Protein AF-A0A520BT71-F1 (afdb_monomer_lite)

Secondary structure (DSSP, 8-state):
--HHHHHHHHHHHHHHHHHHHHHHHHHHHHH--PPPPPGGGGG-EEGGGTEE-SS-EE--S-SS---S-BPPPEEEGGGTEEEEEEE-SSTT-EEEEEEPTTS-EEEEEEE-S-S--EEETTEEE-SSEEE-HHHH----EEE-EESSTT--S-HHHHHHHHHHHHTT-SEEEEEESSSSS-TT-TTTTS-EEEEEEEETTEEEEEE-TT----TTTSPP---TTBPP----SSS--SSEEEEEEEEEEE-SSSPEEEEEEEEEEETTEEEEEEEEE---

pLDDT: mean 78.69, std 13.69, range [40.53, 96.62]

Structure (mmCIF, N/CA/C/O backbone):
data_AF-A0A520BT71-F1
#
_entry.id   AF-A0A520BT71-F1
#
loop_
_atom_site.group_PDB
_atom_site.id
_atom_site.type_symbol
_atom_site.label_atom_id
_atom_site.label_alt_id
_atom_site.label_comp_id
_atom_site.label_asym_id
_atom_site.label_entity_id
_atom_site.label_seq_id
_atom_site.pdbx_PDB_ins_code
_atom_site.Cartn_x
_atom_site.Cartn_y
_atom_site.Cartn_z
_atom_site.occupancy
_atom_site.B_iso_or_equiv
_atom_site.auth_seq_id
_atom_site.auth_comp_id
_atom_site.auth_asym_id
_atom_site.auth_atom_id
_atom_site.pdbx_PDB_model_num
ATOM 1 N N . MET A 1 1 ? 45.997 56.709 -8.600 1.00 50.84 1 MET A N 1
ATOM 2 C CA . MET A 1 1 ? 46.247 55.460 -9.360 1.00 50.84 1 MET A CA 1
ATOM 3 C C . MET A 1 1 ? 44.922 54.709 -9.445 1.00 50.84 1 MET A C 1
ATOM 5 O O . MET A 1 1 ? 44.476 54.142 -8.459 1.00 50.84 1 MET A O 1
ATOM 9 N N . GLY A 1 2 ? 44.192 54.939 -10.539 1.00 50.81 2 GLY A N 1
ATOM 10 C CA . GLY A 1 2 ? 42.727 54.996 -10.537 1.00 50.81 2 GLY A CA 1
ATOM 11 C C . GLY A 1 2 ? 41.993 53.660 -10.639 1.00 50.81 2 GLY A C 1
ATOM 12 O O . GLY A 1 2 ? 42.507 52.685 -11.185 1.00 50.81 2 GLY A O 1
ATOM 13 N N . ILE A 1 3 ? 40.750 53.693 -10.154 1.00 55.81 3 ILE A N 1
ATOM 14 C CA . ILE A 1 3 ? 39.668 52.692 -10.227 1.00 55.81 3 ILE A CA 1
ATOM 15 C C . ILE A 1 3 ? 39.673 51.863 -11.531 1.00 55.81 3 ILE A C 1
ATOM 17 O O . ILE A 1 3 ? 39.463 50.654 -11.499 1.00 55.81 3 ILE A O 1
ATOM 21 N N . TYR A 1 4 ? 40.052 52.469 -12.657 1.00 56.84 4 TYR A N 1
ATOM 22 C CA . TYR A 1 4 ? 40.208 51.823 -13.961 1.00 56.84 4 TYR A CA 1
ATOM 23 C C . TYR A 1 4 ? 41.180 50.626 -13.995 1.00 56.84 4 TYR A C 1
ATOM 25 O O . TYR A 1 4 ? 40.857 49.618 -14.616 1.00 56.84 4 TYR A O 1
ATOM 33 N N . ARG A 1 5 ? 42.331 50.661 -13.300 1.00 59.47 5 ARG A N 1
ATOM 34 C CA . ARG A 1 5 ? 43.279 49.520 -13.287 1.00 59.47 5 ARG A CA 1
ATOM 35 C C . ARG A 1 5 ? 42.759 48.319 -12.490 1.00 59.47 5 ARG A C 1
ATOM 37 O O . ARG A 1 5 ? 43.023 47.187 -12.880 1.00 59.47 5 ARG A O 1
ATOM 44 N N . LYS A 1 6 ? 42.005 48.552 -11.406 1.00 58.81 6 LYS A N 1
ATOM 45 C CA . LYS A 1 6 ? 41.355 47.475 -10.632 1.00 58.81 6 LYS A CA 1
ATOM 46 C C . LYS A 1 6 ? 40.176 46.865 -11.402 1.00 58.81 6 L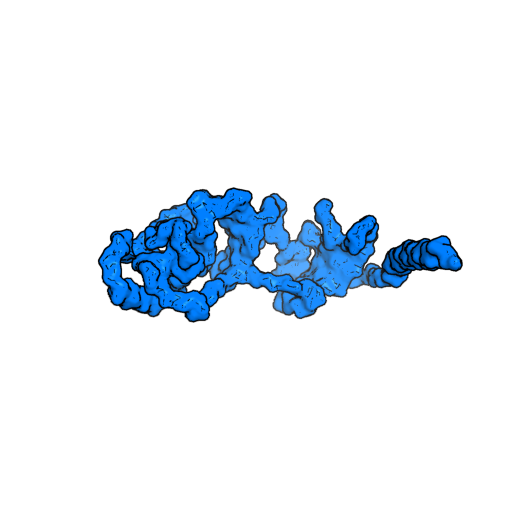YS A C 1
ATOM 48 O O . LYS A 1 6 ? 39.994 45.655 -11.353 1.00 58.81 6 LYS A O 1
ATOM 53 N N . ASN A 1 7 ? 39.450 47.668 -12.181 1.00 68.31 7 ASN A N 1
ATOM 54 C CA . ASN A 1 7 ? 38.318 47.201 -12.988 1.00 68.31 7 ASN A CA 1
ATOM 55 C C . ASN A 1 7 ? 38.742 46.404 -14.230 1.00 68.31 7 ASN A C 1
ATOM 57 O O . ASN A 1 7 ? 38.067 45.444 -14.585 1.00 68.31 7 ASN A O 1
ATOM 61 N N . ILE A 1 8 ? 39.876 46.737 -14.861 1.00 80.38 8 ILE A N 1
ATOM 62 C CA . ILE A 1 8 ? 40.401 45.972 -16.008 1.00 80.38 8 ILE A CA 1
ATOM 63 C C . ILE A 1 8 ? 40.692 44.519 -15.619 1.00 80.38 8 ILE A C 1
ATOM 65 O O . ILE A 1 8 ? 40.369 43.609 -16.376 1.00 80.38 8 ILE A O 1
ATOM 69 N N . LEU A 1 9 ? 41.253 44.284 -14.430 1.00 81.19 9 LEU A N 1
ATOM 70 C CA . LEU A 1 9 ? 41.562 42.930 -13.968 1.00 81.19 9 LEU A CA 1
ATOM 71 C C . LEU A 1 9 ? 40.287 42.110 -13.717 1.00 81.19 9 LEU A C 1
ATOM 73 O O . LEU A 1 9 ? 40.230 40.941 -14.082 1.00 81.19 9 LEU A O 1
ATOM 77 N N . VAL A 1 10 ? 39.237 42.740 -13.182 1.00 81.00 10 VAL A N 1
ATOM 78 C CA . VAL A 1 10 ? 37.916 42.112 -13.010 1.00 81.00 10 VAL A CA 1
ATOM 79 C C . VAL A 1 10 ? 37.273 41.789 -14.363 1.00 81.00 10 VAL A C 1
ATOM 81 O O . VAL A 1 10 ? 36.750 40.692 -14.541 1.00 81.00 10 VAL A O 1
ATOM 84 N N . ILE A 1 11 ? 37.358 42.698 -15.339 1.00 83.69 11 ILE A N 1
ATOM 85 C CA . ILE A 1 11 ? 36.833 42.479 -16.696 1.00 83.69 11 ILE A CA 1
ATOM 86 C C . ILE A 1 11 ? 37.587 41.339 -17.394 1.00 83.69 11 ILE A C 1
ATOM 88 O O . ILE A 1 11 ? 36.959 40.466 -17.988 1.00 83.69 11 ILE A O 1
ATOM 92 N N . LEU A 1 12 ? 38.917 41.295 -17.285 1.00 87.56 12 LEU A N 1
ATOM 93 C CA . LEU A 1 12 ? 39.727 40.214 -17.852 1.00 87.56 12 LEU A CA 1
ATOM 94 C C . LEU A 1 12 ? 39.418 38.863 -17.201 1.00 87.56 12 LEU A C 1
ATOM 96 O O . LEU A 1 12 ? 39.320 37.867 -17.911 1.00 87.56 12 LEU A O 1
ATOM 100 N N . LEU A 1 13 ? 39.209 38.823 -15.882 1.00 87.31 13 LEU A N 1
ATOM 101 C CA . LEU A 1 13 ? 38.779 37.607 -15.186 1.00 87.31 13 LEU A CA 1
ATOM 102 C C . LEU A 1 13 ? 37.375 37.164 -15.611 1.00 87.31 13 LEU A C 1
ATOM 104 O O . LEU A 1 13 ? 37.150 35.970 -15.780 1.00 87.31 13 LEU A O 1
ATOM 108 N N . ALA A 1 14 ? 36.448 38.098 -15.835 1.00 84.50 14 ALA A N 1
ATOM 109 C CA . ALA A 1 14 ? 35.110 37.781 -16.330 1.00 84.50 14 ALA A CA 1
ATOM 110 C C . ALA A 1 14 ? 35.147 37.221 -17.763 1.00 84.50 14 ALA A C 1
ATOM 112 O O . ALA A 1 14 ? 34.503 36.212 -18.047 1.00 84.50 14 ALA A O 1
ATOM 113 N N . ILE A 1 15 ? 35.950 37.821 -18.649 1.00 89.81 15 ILE A N 1
ATOM 114 C CA . ILE A 1 15 ? 36.162 37.329 -20.019 1.00 89.81 15 ILE A CA 1
ATOM 115 C C . ILE A 1 15 ? 36.838 35.954 -19.995 1.00 89.81 15 ILE A C 1
ATOM 117 O O . ILE A 1 15 ? 36.388 35.040 -20.681 1.00 89.81 15 ILE A O 1
ATOM 121 N N . ALA A 1 16 ? 37.881 35.776 -19.182 1.00 91.25 16 ALA A N 1
ATOM 122 C CA . ALA A 1 16 ? 38.558 34.492 -19.031 1.00 91.25 16 ALA A CA 1
ATOM 123 C C . ALA A 1 16 ? 37.610 33.419 -18.477 1.00 91.25 16 ALA A C 1
ATOM 125 O O . ALA A 1 16 ? 37.577 32.312 -19.005 1.00 91.25 16 ALA A O 1
ATOM 126 N N . GLY A 1 17 ? 36.791 33.752 -17.477 1.00 86.88 17 GLY A N 1
ATOM 127 C CA . GLY A 1 17 ? 35.766 32.862 -16.933 1.00 86.88 17 GLY A CA 1
ATOM 128 C C . GLY A 1 17 ? 34.714 32.469 -17.973 1.00 86.88 17 GLY A C 1
ATOM 129 O O . GLY A 1 17 ? 34.342 31.301 -18.054 1.00 86.88 17 GLY A O 1
ATOM 130 N N . PHE A 1 18 ? 34.289 33.409 -18.819 1.00 85.12 18 PHE A N 1
ATOM 131 C CA . PHE A 1 18 ? 33.359 33.147 -19.919 1.00 85.12 18 PHE A CA 1
ATOM 132 C C . PHE A 1 18 ? 33.972 32.260 -21.015 1.00 85.12 18 PHE A C 1
ATOM 134 O O . PHE A 1 18 ? 33.338 31.324 -21.493 1.00 85.12 18 PHE A O 1
ATOM 141 N N . ILE A 1 19 ? 35.231 32.495 -21.391 1.00 90.12 19 ILE A N 1
ATOM 142 C CA . ILE A 1 19 ? 35.934 31.643 -22.361 1.00 90.12 19 ILE A CA 1
ATOM 143 C C . ILE A 1 19 ? 36.150 30.240 -21.782 1.00 90.12 19 ILE A C 1
ATOM 145 O O . ILE A 1 19 ? 35.930 29.251 -22.478 1.00 90.12 19 ILE A O 1
ATOM 149 N N . LEU A 1 20 ? 36.534 30.138 -20.506 1.00 87.06 20 LEU A N 1
ATOM 150 C CA . LEU A 1 20 ? 36.712 28.861 -19.818 1.00 87.06 20 LEU A CA 1
ATOM 151 C C . LEU A 1 20 ? 35.398 28.091 -19.683 1.00 87.06 20 LEU A C 1
ATOM 153 O O . LEU A 1 20 ? 35.422 26.873 -19.824 1.00 87.06 20 LEU A O 1
ATOM 157 N N . SER A 1 21 ? 34.257 28.754 -19.469 1.00 78.31 21 SER A N 1
ATOM 158 C CA . SER A 1 21 ? 32.958 28.072 -19.408 1.00 78.31 21 SER A CA 1
ATOM 159 C C . SER A 1 21 ? 32.531 27.526 -20.774 1.00 78.31 21 SER A C 1
ATOM 161 O O . SER A 1 21 ? 32.062 26.389 -20.860 1.00 78.31 21 SER A O 1
ATOM 163 N N . ILE A 1 22 ? 32.775 28.273 -21.857 1.00 79.44 22 ILE A N 1
ATOM 164 C CA . ILE A 1 22 ? 32.546 27.799 -23.230 1.00 79.44 22 ILE A CA 1
ATOM 165 C C . ILE A 1 22 ? 33.480 26.634 -23.558 1.00 79.44 22 ILE A C 1
ATOM 167 O O . ILE A 1 22 ? 33.023 25.611 -24.070 1.00 79.44 22 ILE A O 1
ATOM 171 N N . ALA A 1 23 ? 34.773 26.766 -23.251 1.00 80.19 23 ALA A N 1
ATOM 172 C CA . ALA A 1 23 ? 35.758 25.719 -23.488 1.00 80.19 23 ALA A CA 1
ATOM 173 C C . ALA A 1 23 ? 35.411 24.461 -22.686 1.00 80.19 23 ALA A C 1
ATOM 175 O O . ALA A 1 23 ? 35.357 23.379 -23.258 1.00 80.19 23 ALA A O 1
ATOM 176 N N . TYR A 1 24 ? 35.087 24.594 -21.400 1.00 77.06 24 TYR A N 1
ATOM 177 C CA . TYR A 1 24 ? 34.634 23.488 -20.560 1.00 77.06 24 TYR A CA 1
ATOM 178 C C . TYR A 1 24 ? 33.401 22.802 -21.152 1.00 77.06 24 TYR A C 1
ATOM 180 O O . TYR A 1 24 ? 33.405 21.585 -21.317 1.00 77.06 24 TYR A O 1
ATOM 188 N N . GLY A 1 25 ? 32.388 23.569 -21.565 1.00 66.94 25 GLY A N 1
ATOM 189 C CA . GLY A 1 25 ? 31.208 23.032 -22.241 1.00 66.94 25 GLY A CA 1
ATOM 190 C C . GLY A 1 25 ? 31.557 22.292 -23.536 1.00 66.94 25 GLY A C 1
ATOM 191 O O . GLY A 1 25 ? 31.055 21.197 -23.770 1.00 66.94 25 GLY A O 1
ATOM 192 N N . TYR A 1 26 ? 32.452 22.839 -24.360 1.00 70.19 26 TYR A N 1
ATOM 193 C CA . TYR A 1 26 ? 32.925 22.200 -25.590 1.00 70.19 26 TYR A CA 1
ATOM 194 C C . TYR A 1 26 ? 33.709 20.909 -25.311 1.00 70.19 26 TYR A C 1
ATOM 196 O O . TYR A 1 26 ? 33.459 19.887 -25.951 1.00 70.19 26 TYR A O 1
ATOM 204 N N . PHE A 1 27 ? 34.624 20.925 -24.339 1.00 68.81 27 PHE A N 1
ATOM 205 C CA . PHE A 1 27 ? 35.430 19.763 -23.972 1.00 68.81 27 PHE A CA 1
ATOM 206 C C . PHE A 1 27 ? 34.567 18.656 -23.356 1.00 68.81 27 PHE A C 1
ATOM 208 O O . PHE A 1 27 ? 34.642 17.504 -23.773 1.00 68.81 27 PHE A O 1
ATOM 215 N N . PHE A 1 28 ? 33.676 19.004 -22.430 1.00 63.47 28 PHE A N 1
ATOM 216 C CA . PHE A 1 28 ? 32.736 18.062 -21.828 1.00 63.47 28 PHE A CA 1
ATOM 217 C C . PHE A 1 28 ? 31.780 17.457 -22.871 1.00 63.47 28 PHE A C 1
ATOM 219 O O . PHE A 1 28 ? 31.450 16.277 -22.799 1.00 63.47 28 PHE A O 1
ATOM 226 N N . ARG A 1 29 ? 31.370 18.219 -23.894 1.00 61.22 29 ARG A N 1
ATOM 227 C CA . ARG A 1 29 ? 30.523 17.712 -24.991 1.00 61.22 29 ARG A CA 1
ATOM 228 C C . ARG A 1 29 ? 31.262 16.770 -25.936 1.00 61.22 29 ARG A C 1
ATOM 230 O O . ARG A 1 29 ? 30.710 15.737 -26.299 1.00 61.22 29 ARG A O 1
ATOM 237 N N . ASN A 1 30 ? 32.481 17.124 -26.336 1.00 60.50 30 ASN A N 1
ATOM 238 C CA . ASN A 1 30 ? 33.177 16.441 -27.430 1.00 60.50 30 ASN A CA 1
ATOM 239 C C . ASN A 1 30 ? 34.140 15.341 -26.972 1.00 60.50 30 ASN A C 1
ATOM 241 O O . ASN A 1 30 ? 34.477 14.471 -27.769 1.00 60.50 30 ASN A O 1
ATOM 245 N N . PHE A 1 31 ? 34.579 15.353 -25.710 1.00 64.56 31 PHE A N 1
ATOM 246 C CA . PHE A 1 31 ? 35.585 14.408 -25.209 1.00 64.56 31 PHE A CA 1
ATOM 247 C C . PHE A 1 31 ? 35.033 13.380 -24.215 1.00 64.56 31 PHE A C 1
ATOM 249 O O . PHE A 1 31 ? 35.779 12.497 -23.790 1.00 64.56 31 PHE A O 1
ATOM 256 N N . ILE A 1 32 ? 33.734 13.410 -23.877 1.00 63.06 32 ILE A N 1
ATOM 257 C CA . ILE A 1 32 ? 33.111 12.256 -23.213 1.00 63.06 32 ILE A CA 1
ATOM 258 C C . ILE A 1 32 ? 32.940 11.147 -24.250 1.00 63.06 32 ILE A C 1
ATOM 260 O O . ILE A 1 32 ? 31.976 11.122 -25.015 1.00 63.06 32 ILE A O 1
ATOM 264 N N . ARG A 1 33 ? 33.888 10.210 -24.255 1.00 62.66 33 ARG A N 1
ATOM 265 C CA . ARG A 1 33 ? 33.826 8.999 -25.070 1.00 62.66 33 ARG A CA 1
ATOM 266 C C . ARG A 1 33 ? 32.618 8.167 -24.641 1.00 62.66 33 ARG A C 1
ATOM 268 O O . ARG A 1 33 ? 32.563 7.685 -23.511 1.00 62.66 33 ARG A O 1
ATOM 275 N N . GLN A 1 34 ? 31.647 8.017 -25.536 1.00 65.81 34 GLN A N 1
ATOM 276 C CA . GLN A 1 34 ? 30.543 7.090 -25.318 1.00 65.81 34 GLN A CA 1
ATOM 277 C C . GLN A 1 34 ? 31.018 5.651 -25.552 1.00 65.81 34 GLN A C 1
ATOM 279 O O . GLN A 1 34 ? 31.882 5.437 -26.407 1.00 65.81 34 GLN A O 1
ATOM 284 N N . PRO A 1 35 ? 30.491 4.663 -24.814 1.00 68.75 35 PRO A N 1
ATOM 285 C CA . PRO A 1 35 ? 30.711 3.270 -25.164 1.00 68.75 35 PRO A CA 1
ATOM 286 C C . PRO A 1 35 ? 30.111 2.990 -26.549 1.00 68.75 35 PRO A C 1
ATOM 288 O O . PRO A 1 35 ? 28.965 3.349 -26.821 1.00 68.75 35 PRO A O 1
ATOM 291 N N . ASP A 1 36 ? 30.894 2.361 -27.425 1.00 72.94 36 ASP A N 1
ATOM 292 C CA . ASP A 1 36 ? 30.414 1.928 -28.737 1.00 72.94 36 ASP A CA 1
ATOM 293 C C . ASP A 1 36 ? 29.287 0.899 -28.577 1.00 72.94 36 ASP A C 1
ATOM 295 O O . ASP A 1 36 ? 29.318 0.073 -27.659 1.00 72.94 36 ASP A O 1
ATOM 299 N N . PHE A 1 37 ? 28.320 0.918 -29.498 1.00 73.94 37 PHE A N 1
ATOM 300 C CA . PHE A 1 37 ? 27.263 -0.090 -29.548 1.00 73.94 37 PHE A CA 1
ATOM 301 C C . PHE A 1 37 ? 27.879 -1.475 -29.776 1.00 73.94 37 PHE A C 1
ATOM 303 O O . PHE A 1 37 ? 28.562 -1.711 -30.776 1.00 73.94 37 PHE A O 1
ATOM 310 N N . LYS A 1 38 ? 27.643 -2.408 -28.853 1.00 80.19 38 LYS A N 1
ATOM 311 C CA . LYS A 1 38 ? 28.198 -3.764 -28.907 1.00 80.19 38 LYS A CA 1
ATOM 312 C C . LY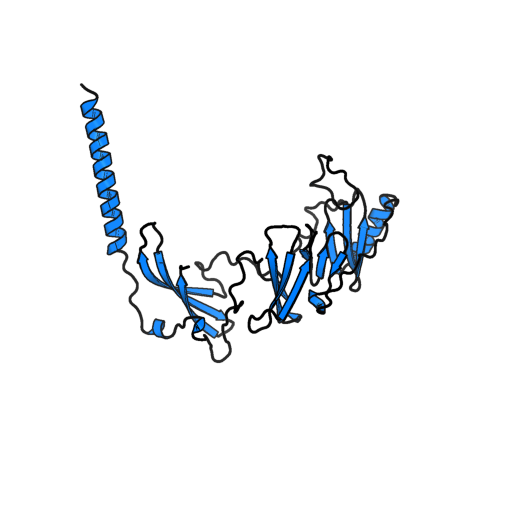S A 1 38 ? 27.141 -4.746 -29.395 1.00 80.19 38 LYS A C 1
ATOM 314 O O . LYS A 1 38 ? 25.949 -4.588 -29.155 1.00 80.19 38 LYS A O 1
ATOM 319 N N . LEU A 1 39 ? 27.582 -5.857 -29.987 1.00 77.88 39 LEU A N 1
ATOM 320 C CA . LEU A 1 39 ? 26.685 -6.933 -30.435 1.00 77.88 39 LEU A CA 1
ATOM 321 C C . LEU A 1 39 ? 25.751 -7.433 -29.312 1.00 77.88 39 LEU A C 1
ATOM 323 O O . LEU A 1 39 ? 24.588 -7.738 -29.567 1.00 77.88 39 LEU A O 1
ATOM 327 N N . LYS A 1 40 ? 26.226 -7.454 -28.057 1.00 79.19 40 LYS A N 1
ATOM 328 C CA . LYS A 1 40 ? 25.433 -7.833 -26.871 1.00 79.19 40 LYS A CA 1
ATOM 329 C C . LYS A 1 40 ? 24.200 -6.938 -26.643 1.00 79.19 40 LYS A C 1
ATOM 331 O O . LYS A 1 40 ? 23.234 -7.402 -26.040 1.00 79.19 40 LYS A O 1
ATOM 336 N N . ASP A 1 41 ? 24.218 -5.697 -27.128 1.00 82.75 41 ASP A N 1
ATOM 337 C CA . ASP A 1 41 ? 23.169 -4.695 -26.899 1.00 82.75 41 ASP A CA 1
ATOM 338 C C . ASP A 1 41 ? 21.956 -4.927 -27.816 1.00 82.75 41 ASP A C 1
ATOM 340 O O . ASP A 1 41 ? 20.827 -4.569 -27.476 1.00 82.75 41 ASP A O 1
ATOM 344 N N . SER A 1 42 ? 22.155 -5.637 -28.935 1.00 84.25 42 SER A N 1
ATOM 345 C CA . SER A 1 42 ? 21.081 -6.069 -29.845 1.00 84.25 42 SER A CA 1
ATOM 346 C C . SER A 1 42 ? 20.065 -7.018 -29.194 1.00 84.25 42 SER A C 1
ATOM 348 O O . SER A 1 42 ? 18.921 -7.098 -29.634 1.00 84.25 42 SER A O 1
ATOM 350 N N . GLN A 1 43 ? 20.460 -7.706 -28.117 1.00 87.81 43 GLN A N 1
ATOM 351 C CA . GLN A 1 43 ? 19.600 -8.633 -27.377 1.00 87.81 43 GLN A CA 1
ATOM 352 C C . GLN A 1 43 ? 18.592 -7.916 -26.466 1.00 87.81 43 GLN A C 1
ATOM 354 O O . GLN A 1 43 ? 17.634 -8.537 -26.007 1.00 87.81 43 GLN A O 1
ATOM 359 N N . TYR A 1 44 ? 18.808 -6.629 -26.178 1.00 91.38 44 TYR A N 1
ATOM 360 C CA . TYR A 1 44 ? 17.934 -5.851 -25.309 1.00 91.38 44 TYR A CA 1
ATOM 361 C C . TYR A 1 44 ? 16.732 -5.331 -26.088 1.00 91.38 44 TYR A C 1
ATOM 363 O O . TYR A 1 44 ? 16.859 -4.710 -27.152 1.00 91.38 44 TYR A O 1
ATOM 371 N N . LYS A 1 45 ? 15.557 -5.531 -25.497 1.00 90.81 45 LYS A N 1
ATOM 372 C CA . LYS A 1 45 ? 14.271 -5.143 -26.071 1.00 90.81 45 LYS A CA 1
ATOM 373 C C . LYS A 1 45 ? 13.642 -3.996 -25.292 1.00 90.81 45 LYS A C 1
ATOM 375 O O . LYS A 1 45 ? 13.824 -3.892 -24.077 1.00 90.81 45 LYS A O 1
ATOM 380 N N . LEU A 1 46 ? 12.914 -3.124 -25.983 1.00 87.75 46 LEU A N 1
ATOM 381 C CA . LEU A 1 46 ? 12.046 -2.152 -25.314 1.00 87.75 46 LEU A CA 1
ATOM 382 C C . LEU A 1 46 ? 10.872 -2.901 -24.662 1.00 87.75 46 LEU A C 1
ATOM 384 O O . LEU A 1 46 ? 10.398 -3.901 -25.194 1.00 87.75 46 LEU A O 1
ATOM 388 N N . LEU A 1 47 ? 10.346 -2.397 -23.541 1.00 81.69 47 LEU A N 1
ATOM 389 C CA . LEU A 1 47 ? 9.181 -3.010 -22.878 1.00 81.69 47 LEU A CA 1
ATOM 390 C C . LEU A 1 47 ? 7.982 -3.280 -23.820 1.00 81.69 47 LEU A C 1
ATOM 392 O O . LEU A 1 47 ? 7.427 -4.377 -23.742 1.00 81.69 47 LEU A O 1
ATOM 396 N N . PRO A 1 48 ? 7.588 -2.361 -24.730 1.00 81.81 48 PRO A N 1
ATOM 397 C CA . PRO A 1 48 ? 6.487 -2.601 -25.668 1.00 81.81 48 PRO A CA 1
ATOM 398 C C . PRO A 1 48 ? 6.742 -3.722 -26.687 1.00 81.81 48 PRO A C 1
ATOM 400 O O . PRO A 1 48 ? 5.786 -4.250 -27.241 1.00 81.81 48 PRO A O 1
ATOM 403 N N . GLU A 1 49 ? 7.997 -4.114 -26.925 1.00 84.81 49 GLU A N 1
ATOM 404 C CA . GLU A 1 49 ? 8.350 -5.208 -27.846 1.00 84.81 49 GLU A CA 1
ATOM 405 C C . GLU A 1 49 ? 8.079 -6.598 -27.234 1.00 84.81 49 GLU A C 1
ATOM 407 O O . GLU A 1 49 ? 8.247 -7.616 -27.905 1.00 84.81 49 GLU A O 1
ATOM 412 N N . GLY A 1 50 ? 7.668 -6.658 -25.960 1.00 83.38 50 GLY A N 1
ATOM 413 C CA . GLY A 1 50 ? 7.379 -7.899 -25.247 1.00 83.38 50 GLY A CA 1
ATOM 414 C C . GLY A 1 50 ? 8.654 -8.624 -24.819 1.00 83.38 50 GLY A C 1
ATOM 415 O O . GLY A 1 50 ? 9.110 -9.563 -25.475 1.00 83.38 50 GLY A O 1
ATOM 416 N N . VAL A 1 51 ? 9.227 -8.206 -23.688 1.00 87.38 51 VAL A N 1
ATOM 417 C CA . VAL A 1 51 ? 10.442 -8.821 -23.133 1.00 87.38 51 VAL A CA 1
ATOM 418 C C . VAL A 1 51 ? 10.085 -10.115 -22.405 1.00 87.38 51 VAL A C 1
ATOM 420 O O . VAL A 1 51 ? 9.269 -10.111 -21.482 1.00 87.38 51 VAL A O 1
ATOM 423 N N . LYS A 1 52 ? 10.682 -11.232 -22.827 1.00 86.50 52 LYS A N 1
ATOM 424 C CA . LYS A 1 52 ? 10.423 -12.569 -22.279 1.00 86.50 52 LYS A CA 1
ATOM 425 C C . LYS A 1 52 ? 11.717 -13.388 -22.233 1.00 86.50 52 LYS A C 1
ATOM 427 O O . LYS A 1 52 ? 12.567 -13.223 -23.106 1.00 86.50 52 LYS A O 1
ATOM 432 N N . THR A 1 53 ? 11.842 -14.258 -21.240 1.00 84.44 53 THR A N 1
ATOM 433 C CA . THR A 1 53 ? 12.799 -15.373 -21.179 1.00 84.44 53 THR A CA 1
ATOM 434 C C . THR A 1 53 ? 12.037 -16.686 -21.359 1.00 84.44 53 THR A C 1
ATOM 436 O O . THR A 1 53 ? 10.823 -16.679 -21.562 1.00 84.44 53 THR A O 1
ATOM 439 N N . GLU A 1 54 ? 12.727 -17.822 -21.265 1.00 83.56 54 GLU A N 1
ATOM 440 C CA . GLU A 1 54 ? 12.079 -19.140 -21.255 1.00 83.56 54 GLU A CA 1
ATOM 441 C C . GLU A 1 54 ? 11.062 -19.292 -20.114 1.00 83.56 54 GLU A C 1
ATOM 443 O O . GLU A 1 54 ? 10.088 -20.027 -20.247 1.00 83.56 54 GLU A O 1
ATOM 448 N N . ARG A 1 55 ? 11.278 -18.595 -18.989 1.00 86.00 55 ARG A N 1
ATOM 449 C CA . ARG A 1 55 ? 10.504 -18.782 -17.753 1.00 86.00 55 ARG A CA 1
ATOM 450 C C . ARG A 1 55 ? 9.671 -17.573 -17.349 1.00 86.00 55 ARG A C 1
ATOM 452 O O . ARG A 1 55 ? 8.723 -17.731 -16.583 1.00 86.00 55 ARG A O 1
ATOM 459 N N . TYR A 1 56 ? 10.013 -16.377 -17.825 1.00 85.12 56 TYR A N 1
ATOM 460 C CA . TYR A 1 56 ? 9.412 -15.133 -17.347 1.00 85.12 56 TYR A CA 1
A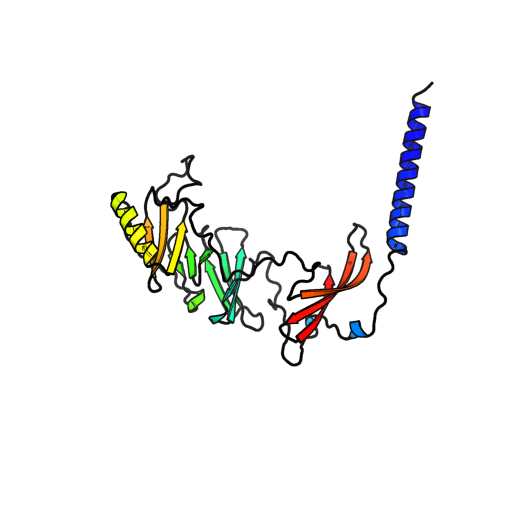TOM 461 C C . TYR A 1 56 ? 9.036 -14.195 -18.485 1.00 85.12 56 TYR A C 1
ATOM 463 O O . TYR A 1 56 ? 9.669 -14.159 -19.534 1.00 85.12 56 TYR A O 1
ATOM 471 N N . SER A 1 57 ? 8.024 -13.369 -18.250 1.00 83.50 57 SER A N 1
ATOM 472 C CA . SER A 1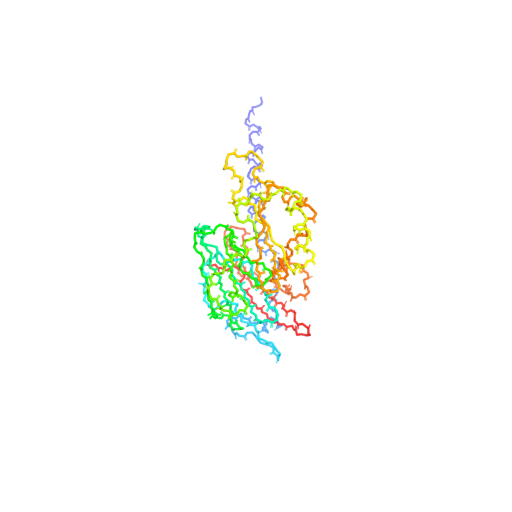 57 ? 7.663 -12.256 -19.124 1.00 83.50 57 SER A CA 1
ATOM 473 C C . SER A 1 57 ? 7.605 -10.969 -18.324 1.00 83.50 57 SER A C 1
ATOM 475 O O . SER A 1 57 ? 7.109 -10.970 -17.198 1.00 83.50 57 SER A O 1
ATOM 477 N N . VAL A 1 58 ? 8.048 -9.869 -18.924 1.00 82.94 58 VAL A N 1
ATOM 478 C CA . VAL A 1 58 ? 7.935 -8.535 -18.337 1.00 82.94 58 VAL A CA 1
ATOM 479 C C . VAL A 1 58 ? 6.844 -7.771 -19.064 1.00 82.94 58 VAL A C 1
ATOM 481 O O . VAL A 1 58 ? 6.862 -7.641 -20.287 1.00 82.94 58 VAL A O 1
ATOM 484 N N . THR A 1 59 ? 5.901 -7.251 -18.289 1.00 76.94 59 THR A N 1
ATOM 485 C CA . THR A 1 59 ? 4.833 -6.374 -18.764 1.00 76.94 59 THR A CA 1
ATOM 486 C C . THR A 1 59 ? 4.864 -5.065 -17.992 1.00 76.94 59 THR A C 1
ATOM 488 O O . THR A 1 59 ? 5.400 -4.990 -16.884 1.00 76.94 59 THR A O 1
ATOM 491 N N . ARG A 1 60 ? 4.280 -4.016 -18.575 1.00 75.69 60 ARG A N 1
ATOM 492 C CA . ARG A 1 60 ? 3.988 -2.801 -17.817 1.00 75.69 60 ARG A CA 1
ATOM 493 C C . ARG A 1 60 ? 2.970 -3.134 -16.736 1.00 75.69 60 ARG A C 1
ATOM 495 O O . ARG A 1 60 ? 1.983 -3.813 -17.007 1.00 75.69 60 ARG A O 1
ATOM 502 N N . LEU A 1 61 ? 3.215 -2.615 -15.538 1.00 75.12 61 LEU A N 1
ATOM 503 C CA . LEU A 1 61 ? 2.319 -2.806 -14.406 1.00 75.12 61 LEU A CA 1
ATOM 504 C C . LEU A 1 61 ? 0.956 -2.145 -14.647 1.00 75.12 61 LEU A C 1
ATOM 506 O O . LEU A 1 61 ? -0.056 -2.718 -14.288 1.00 75.12 61 LEU A O 1
ATOM 510 N N . PHE A 1 62 ? 0.922 -1.005 -15.338 1.00 76.50 62 PHE A N 1
ATOM 511 C CA . PHE A 1 62 ? -0.311 -0.400 -15.838 1.00 76.50 62 PHE A CA 1
ATOM 512 C C . PHE A 1 62 ? -0.302 -0.375 -17.364 1.00 76.50 62 PHE A C 1
ATOM 514 O O . PHE A 1 62 ? 0.637 0.139 -17.980 1.00 76.50 62 PHE A O 1
ATOM 521 N N . LYS A 1 63 ? -1.360 -0.898 -17.994 1.00 69.19 63 LYS A N 1
ATOM 522 C CA . LYS A 1 63 ? -1.513 -0.809 -19.458 1.00 69.19 63 LYS A CA 1
ATOM 523 C C . LYS A 1 63 ? -1.890 0.587 -19.951 1.00 69.19 63 LYS A C 1
ATOM 525 O O . LYS A 1 63 ? -1.471 0.974 -21.038 1.00 69.19 63 LYS A O 1
ATOM 530 N N . LYS A 1 64 ? -2.689 1.326 -19.177 1.00 68.88 64 LYS A N 1
ATOM 531 C CA . LYS A 1 64 ? -3.089 2.709 -19.475 1.00 68.88 64 LYS A CA 1
ATOM 532 C C . LYS A 1 64 ? -2.272 3.676 -18.624 1.00 68.88 64 LYS A C 1
ATOM 534 O O . LYS A 1 64 ? -1.917 3.342 -17.497 1.00 68.88 64 LYS A O 1
ATOM 539 N N . SER A 1 65 ? -2.003 4.868 -19.151 1.00 63.12 65 SER A N 1
ATOM 540 C CA . SER A 1 65 ? -1.464 5.978 -18.363 1.00 63.12 65 SER A CA 1
ATOM 541 C C . SER A 1 65 ? -2.506 6.386 -17.318 1.00 63.12 65 SER A C 1
ATOM 543 O O . SER A 1 65 ? -3.502 7.030 -17.651 1.00 63.12 65 SER A O 1
ATOM 545 N N . TYR A 1 66 ? -2.315 5.957 -16.073 1.00 63.38 66 TYR A N 1
ATOM 546 C CA . TYR A 1 66 ? -3.060 6.485 -14.934 1.00 63.38 66 TYR A CA 1
ATOM 547 C C . TYR A 1 66 ? -2.445 7.824 -14.519 1.00 63.38 66 TYR A C 1
ATOM 549 O O . TYR A 1 66 ? -1.231 7.992 -14.612 1.00 63.38 66 TYR A O 1
ATOM 557 N N . ARG A 1 67 ? -3.284 8.792 -14.121 1.00 56.81 67 ARG A N 1
ATOM 558 C CA . ARG A 1 67 ? -2.822 10.122 -13.693 1.00 56.81 67 ARG A CA 1
ATOM 559 C C . ARG A 1 67 ? -1.899 10.017 -12.466 1.00 56.81 67 ARG A C 1
ATOM 561 O O . ARG A 1 67 ? -1.989 9.095 -11.659 1.00 56.81 67 ARG A O 1
ATOM 568 N N . ASN A 1 68 ? -0.992 10.986 -12.371 1.00 60.00 68 ASN A N 1
ATOM 569 C CA . ASN A 1 68 ? 0.327 10.893 -11.737 1.00 60.00 68 ASN A CA 1
ATOM 570 C C . ASN A 1 68 ? 0.372 11.042 -10.202 1.00 60.00 68 ASN A C 1
ATOM 572 O O . ASN A 1 68 ? 1.274 11.699 -9.689 1.00 60.00 68 ASN A O 1
ATOM 576 N N . ASN A 1 69 ? -0.540 10.434 -9.441 1.00 78.75 69 ASN A N 1
ATOM 577 C CA . ASN A 1 69 ? -0.398 10.438 -7.977 1.00 78.75 69 ASN A CA 1
ATOM 578 C C . ASN A 1 69 ? -0.797 9.114 -7.324 1.00 78.75 69 ASN A C 1
ATOM 580 O O . ASN A 1 69 ? -1.633 9.057 -6.424 1.00 78.75 69 ASN A O 1
ATOM 584 N N . LEU A 1 70 ? -0.207 8.029 -7.820 1.00 84.69 70 LEU A N 1
ATOM 585 C CA . LEU A 1 70 ? -0.336 6.716 -7.205 1.00 84.69 70 LEU A CA 1
ATOM 586 C C . LEU A 1 70 ? 0.675 6.553 -6.067 1.00 84.69 70 LEU A C 1
ATOM 588 O O . LEU A 1 70 ? 1.831 6.963 -6.175 1.00 84.69 70 LEU A O 1
ATOM 592 N N . SER A 1 71 ? 0.245 5.897 -4.996 1.00 84.94 71 SER A N 1
ATOM 593 C CA . SER A 1 71 ? 1.107 5.448 -3.918 1.00 84.94 71 SER A CA 1
ATOM 594 C C . SER A 1 71 ? 2.116 4.427 -4.423 1.00 84.94 71 SER A C 1
ATOM 596 O O . SER A 1 71 ? 2.009 3.850 -5.509 1.00 84.94 71 SER A O 1
ATOM 598 N N . LYS A 1 72 ? 3.061 4.096 -3.551 1.00 84.69 72 LYS A N 1
ATOM 599 C CA . LYS A 1 72 ? 3.830 2.863 -3.698 1.00 84.69 72 LYS A CA 1
ATOM 600 C C . LYS A 1 72 ? 2.875 1.658 -3.716 1.00 84.69 72 LYS A C 1
ATOM 602 O O . LYS A 1 72 ? 1.851 1.696 -3.023 1.00 84.69 72 LYS A O 1
ATOM 607 N N . PRO A 1 73 ? 3.194 0.606 -4.487 1.00 87.00 73 PRO A N 1
ATOM 608 C CA . PRO A 1 73 ? 2.368 -0.585 -4.523 1.00 87.00 73 PRO A CA 1
ATOM 609 C C . PRO A 1 73 ? 2.384 -1.319 -3.187 1.00 87.00 73 PRO A C 1
ATOM 611 O O . PRO A 1 73 ? 3.418 -1.431 -2.526 1.00 87.00 73 PRO A O 1
ATOM 614 N N . TYR A 1 74 ? 1.241 -1.905 -2.866 1.00 89.25 74 TYR A N 1
ATOM 615 C CA . TYR A 1 74 ? 1.087 -2.908 -1.828 1.00 89.25 74 TYR A CA 1
ATOM 616 C C . TYR A 1 74 ? 0.970 -4.280 -2.494 1.00 89.25 74 TYR A C 1
ATOM 618 O O . TYR A 1 74 ? 0.064 -4.495 -3.298 1.00 89.25 74 TYR A O 1
ATOM 626 N N . TYR A 1 75 ? 1.874 -5.208 -2.192 1.00 87.06 75 TYR A N 1
ATOM 627 C CA . TYR A 1 75 ? 1.865 -6.564 -2.729 1.00 87.06 75 TYR A CA 1
ATOM 628 C C . TYR A 1 75 ? 1.360 -7.574 -1.697 1.00 87.06 75 TYR A C 1
ATOM 630 O O . TYR A 1 75 ? 1.981 -7.793 -0.660 1.00 87.06 75 TYR A O 1
ATOM 638 N N . PHE A 1 76 ? 0.252 -8.236 -2.024 1.00 85.75 76 PHE A N 1
ATOM 639 C CA . PHE A 1 76 ? -0.385 -9.253 -1.192 1.00 85.75 76 PHE A CA 1
ATOM 640 C C . PHE A 1 76 ? -0.063 -10.645 -1.740 1.00 85.75 76 PHE A C 1
ATOM 642 O O . PHE A 1 76 ? -0.806 -11.196 -2.556 1.00 85.75 76 PHE A O 1
ATOM 649 N N . ALA A 1 77 ? 1.062 -11.217 -1.300 1.00 80.19 77 ALA A N 1
ATOM 650 C CA . ALA A 1 77 ? 1.640 -12.432 -1.885 1.00 80.19 77 ALA A CA 1
ATOM 651 C C . ALA A 1 77 ? 0.704 -13.654 -1.864 1.00 80.19 77 ALA A C 1
ATOM 653 O O . ALA A 1 77 ? 0.615 -14.370 -2.861 1.00 80.19 77 ALA A O 1
ATOM 654 N N . SER A 1 78 ? -0.030 -13.870 -0.767 1.00 81.88 78 SER A N 1
ATOM 655 C CA . SER A 1 78 ? -0.980 -14.988 -0.620 1.00 81.88 78 SER A CA 1
ATOM 656 C C . SER A 1 78 ? -2.102 -14.960 -1.662 1.00 81.88 78 SER A C 1
ATOM 658 O O . SER A 1 78 ? -2.603 -16.009 -2.060 1.00 81.88 78 SER A O 1
ATOM 660 N N . ARG A 1 79 ? -2.466 -13.762 -2.134 1.00 79.62 79 ARG A N 1
ATOM 661 C CA . ARG A 1 79 ? -3.556 -13.525 -3.092 1.00 79.62 79 ARG A CA 1
ATOM 662 C C . ARG A 1 79 ? -3.055 -13.152 -4.484 1.00 79.62 79 ARG A C 1
ATOM 664 O O . ARG A 1 79 ? -3.859 -13.044 -5.398 1.00 79.62 79 ARG A O 1
ATOM 671 N N . LYS A 1 80 ? -1.738 -12.971 -4.646 1.00 80.56 80 LYS A N 1
ATOM 672 C CA . LYS A 1 80 ? -1.077 -12.529 -5.886 1.00 80.56 80 LYS A CA 1
ATOM 673 C C . LYS A 1 80 ? -1.665 -11.232 -6.456 1.00 80.56 80 LYS A C 1
ATOM 675 O O . LYS A 1 80 ? -1.705 -11.053 -7.669 1.00 80.56 80 LYS A O 1
ATOM 680 N N . ASN A 1 81 ? -2.080 -10.326 -5.574 1.00 81.62 81 ASN A N 1
ATOM 681 C CA . ASN A 1 81 ? -2.678 -9.049 -5.950 1.00 81.62 81 ASN A CA 1
ATOM 682 C C . ASN A 1 81 ? -1.733 -7.895 -5.619 1.00 81.62 81 ASN A C 1
ATOM 684 O O . ASN A 1 81 ? -1.032 -7.922 -4.604 1.00 81.62 81 ASN A O 1
ATOM 688 N N . ILE A 1 82 ? -1.750 -6.869 -6.467 1.00 88.62 82 ILE A N 1
ATOM 689 C CA . ILE A 1 82 ? -1.065 -5.599 -6.228 1.00 88.62 82 ILE A CA 1
ATOM 690 C C . ILE A 1 82 ? -2.127 -4.517 -6.083 1.00 88.62 82 ILE A C 1
ATOM 692 O O . ILE A 1 82 ? -3.054 -4.451 -6.893 1.00 88.62 82 ILE A O 1
ATOM 696 N N . ILE A 1 83 ? -1.990 -3.688 -5.052 1.00 90.88 83 ILE A N 1
ATOM 697 C CA . ILE A 1 83 ? -2.905 -2.590 -4.760 1.00 90.88 83 ILE A CA 1
ATOM 698 C C . ILE A 1 83 ? -2.166 -1.261 -4.810 1.00 90.88 83 ILE A C 1
ATOM 700 O O . ILE A 1 83 ? -1.055 -1.135 -4.298 1.00 90.88 83 ILE A O 1
ATOM 704 N N . PHE A 1 84 ? -2.810 -0.269 -5.410 1.00 90.44 84 PHE A N 1
ATOM 705 C CA . PHE A 1 84 ? -2.358 1.115 -5.447 1.00 90.44 84 PHE A CA 1
ATOM 706 C C . PHE A 1 84 ? -3.396 2.025 -4.819 1.00 90.44 84 PHE A C 1
ATOM 708 O O . PHE A 1 84 ? -4.590 1.777 -4.969 1.00 90.44 84 PHE A O 1
ATOM 715 N N . ILE A 1 85 ? -2.937 3.091 -4.174 1.00 90.19 85 ILE A N 1
ATOM 716 C CA . ILE A 1 85 ? -3.787 4.175 -3.691 1.00 90.19 85 ILE A CA 1
ATOM 717 C C . ILE A 1 85 ? -3.591 5.355 -4.633 1.00 90.19 85 ILE A C 1
ATOM 719 O O . ILE A 1 85 ? -2.471 5.808 -4.821 1.00 90.19 85 ILE A O 1
ATOM 723 N N . GLU A 1 86 ? -4.651 5.862 -5.238 1.00 88.62 86 GLU A N 1
ATOM 724 C CA . GLU A 1 86 ? -4.624 7.150 -5.915 1.00 88.62 86 GLU A CA 1
ATOM 725 C C . GLU A 1 86 ? -4.925 8.256 -4.913 1.00 88.62 86 GLU A C 1
ATOM 727 O O . GLU A 1 86 ? -5.966 8.267 -4.246 1.00 88.62 86 GLU A O 1
ATOM 732 N N . HIS A 1 87 ? -3.993 9.195 -4.830 1.00 82.44 87 HIS A N 1
ATOM 733 C CA . HIS A 1 87 ? -4.101 10.391 -4.022 1.00 82.44 87 HIS A CA 1
ATOM 734 C C . HIS A 1 87 ? -4.720 11.509 -4.865 1.00 82.44 87 HIS A C 1
ATOM 736 O O . HIS A 1 87 ? -4.068 12.101 -5.731 1.00 82.44 87 HIS A O 1
ATOM 742 N N . HIS A 1 88 ? -5.994 11.788 -4.602 1.00 84.12 88 HIS A N 1
ATOM 743 C CA . HIS A 1 88 ? -6.739 12.864 -5.252 1.00 84.12 88 HIS A CA 1
ATOM 744 C C . HIS A 1 88 ? -6.270 14.237 -4.749 1.00 84.12 88 HIS A C 1
ATOM 746 O O . HIS A 1 88 ? -5.644 14.347 -3.692 1.00 84.12 88 HIS A O 1
ATOM 752 N N . GLU A 1 89 ? -6.592 15.297 -5.497 1.00 83.62 89 GLU A N 1
ATOM 753 C CA . GLU A 1 89 ? -6.364 16.679 -5.044 1.00 83.62 89 GLU A CA 1
ATOM 754 C C . GLU A 1 89 ? -7.107 16.959 -3.728 1.00 83.62 89 GLU A C 1
ATOM 756 O O . GLU A 1 89 ? -6.542 17.541 -2.798 1.00 83.62 89 GLU A O 1
ATOM 761 N N . ASP A 1 90 ? -8.351 16.476 -3.615 1.00 83.38 90 ASP A N 1
ATOM 762 C CA . ASP A 1 90 ? -9.049 16.420 -2.334 1.00 83.38 90 ASP A CA 1
ATOM 763 C C . ASP A 1 90 ? -8.528 15.232 -1.519 1.00 83.38 90 ASP A C 1
ATOM 765 O O . ASP A 1 90 ? -8.840 14.075 -1.797 1.00 83.38 90 ASP A O 1
ATOM 769 N N . LYS A 1 91 ? -7.768 15.528 -0.462 1.00 77.25 91 LYS A N 1
ATOM 770 C CA . LYS A 1 91 ? -7.196 14.525 0.450 1.00 77.25 91 LYS A CA 1
ATOM 771 C C . LYS A 1 91 ? -8.238 13.669 1.175 1.00 77.25 91 LYS A C 1
ATOM 773 O O . LYS A 1 91 ? -7.867 12.649 1.746 1.00 77.25 91 LYS A O 1
ATOM 778 N N . ARG A 1 92 ? -9.511 14.078 1.170 1.00 81.75 92 ARG A N 1
ATOM 779 C CA . ARG A 1 92 ? -10.634 13.291 1.705 1.00 81.75 92 ARG A CA 1
ATOM 780 C C . ARG A 1 92 ? -11.087 12.176 0.780 1.00 81.75 92 ARG A C 1
ATOM 782 O O . ARG A 1 92 ? -11.925 11.368 1.174 1.00 81.75 92 ARG A O 1
ATOM 789 N N . LYS A 1 93 ? -10.605 12.193 -0.460 1.00 87.88 93 LYS A N 1
ATOM 790 C CA . LYS A 1 93 ? -10.925 11.208 -1.472 1.00 87.88 93 LYS A CA 1
ATOM 791 C C . LYS A 1 93 ? -9.716 10.325 -1.721 1.00 87.88 93 LYS A C 1
ATOM 793 O O . LYS A 1 93 ? -8.647 10.795 -2.109 1.00 87.88 93 LYS A O 1
ATOM 798 N N . GLN A 1 94 ? -9.898 9.028 -1.525 1.00 88.88 94 GLN A N 1
ATOM 799 C CA . GLN A 1 94 ? -8.879 8.033 -1.828 1.00 88.88 94 GLN A CA 1
ATOM 800 C C . GLN A 1 94 ? -9.495 6.901 -2.631 1.00 88.88 94 GLN A C 1
ATOM 802 O O . GLN A 1 94 ? -10.519 6.339 -2.245 1.00 88.88 94 GLN A O 1
ATOM 807 N N . SER A 1 95 ? -8.862 6.567 -3.754 1.00 91.31 95 SER A N 1
ATOM 808 C CA . SER A 1 95 ? -9.269 5.427 -4.577 1.00 91.31 95 SER A CA 1
ATOM 809 C C . SER A 1 95 ? -8.216 4.337 -4.503 1.00 91.31 95 SER A C 1
ATOM 811 O O . SER A 1 95 ? -7.024 4.613 -4.580 1.00 91.31 95 SER A O 1
ATOM 813 N N . PHE A 1 96 ? -8.655 3.098 -4.350 1.00 93.00 96 PHE A N 1
ATOM 814 C CA . PHE A 1 96 ? -7.807 1.921 -4.273 1.00 93.00 96 PHE A CA 1
ATOM 815 C C . PHE A 1 96 ? -8.029 1.088 -5.524 1.00 93.00 96 PHE A C 1
ATOM 817 O O . PHE A 1 96 ? -9.168 0.783 -5.871 1.00 93.00 96 PHE A O 1
ATOM 824 N N . TYR A 1 97 ? -6.945 0.702 -6.187 1.00 91.56 97 TYR A N 1
ATOM 825 C CA . TYR A 1 97 ? -6.979 -0.077 -7.420 1.00 91.56 97 TYR A CA 1
ATOM 826 C C . TYR A 1 97 ? -6.313 -1.421 -7.208 1.00 91.56 97 TYR A C 1
ATOM 828 O O . TYR A 1 97 ? -5.152 -1.469 -6.807 1.00 91.56 97 TYR A O 1
ATOM 836 N N . ARG A 1 98 ? -7.022 -2.506 -7.522 1.00 91.62 98 ARG A N 1
ATOM 837 C CA . ARG A 1 98 ? -6.466 -3.859 -7.573 1.00 91.62 98 ARG A CA 1
ATOM 838 C C . ARG A 1 98 ? -6.073 -4.161 -9.008 1.00 91.62 98 ARG A C 1
ATOM 840 O O . ARG A 1 98 ? -6.908 -4.075 -9.907 1.00 91.62 98 ARG A O 1
ATOM 847 N N . LEU A 1 99 ? -4.822 -4.551 -9.217 1.00 86.88 99 LEU A N 1
ATOM 848 C CA . LEU A 1 99 ? -4.346 -5.003 -10.519 1.00 86.88 99 LEU A CA 1
ATOM 849 C C . LEU A 1 99 ? -4.349 -6.524 -10.617 1.00 86.88 99 LEU A C 1
ATOM 851 O O . LEU A 1 99 ? -3.991 -7.213 -9.660 1.00 86.88 99 LEU A O 1
ATOM 855 N N . ASP A 1 100 ? -4.710 -7.029 -11.795 1.00 77.31 100 ASP A N 1
ATOM 856 C CA . ASP A 1 100 ? -4.462 -8.419 -12.159 1.00 77.31 100 ASP A CA 1
ATOM 857 C C . ASP A 1 100 ? -2.990 -8.649 -12.557 1.00 77.31 100 ASP A C 1
ATOM 859 O O . ASP A 1 100 ? -2.191 -7.724 -12.723 1.00 77.31 100 ASP A O 1
ATOM 863 N N . SER A 1 101 ? -2.630 -9.918 -12.761 1.00 74.06 101 SER A N 1
ATOM 864 C CA . SER A 1 101 ? -1.284 -10.326 -13.197 1.00 74.06 101 SER A CA 1
ATOM 865 C C . SER A 1 101 ? -0.847 -9.780 -14.568 1.00 74.06 101 SER A C 1
ATOM 867 O O . SER A 1 101 ? 0.330 -9.874 -14.917 1.00 74.06 101 SER A O 1
ATOM 869 N N . LEU A 1 102 ? -1.771 -9.213 -15.352 1.00 74.69 102 LEU A N 1
ATOM 870 C CA . LEU A 1 102 ? -1.519 -8.637 -16.673 1.00 74.69 102 LEU A CA 1
ATOM 871 C C . LEU A 1 102 ? -1.435 -7.103 -16.637 1.00 74.69 102 LEU A C 1
ATOM 873 O O . LEU A 1 102 ? -1.223 -6.489 -17.689 1.00 74.69 102 LEU A O 1
ATOM 877 N N . GLY A 1 103 ? -1.597 -6.486 -15.464 1.00 75.31 103 GLY A N 1
ATOM 878 C CA . GLY A 1 103 ? -1.563 -5.038 -15.287 1.00 75.31 103 GLY A CA 1
ATOM 879 C C . GLY A 1 103 ? -2.843 -4.317 -15.720 1.00 75.31 103 GLY A C 1
ATOM 880 O O . GLY A 1 103 ? -2.803 -3.127 -16.056 1.00 75.31 103 GLY A O 1
ATOM 881 N N . ASN A 1 104 ? -3.976 -5.027 -15.770 1.00 83.06 104 ASN A N 1
ATOM 882 C CA . ASN A 1 104 ? -5.292 -4.401 -15.879 1.00 83.06 104 ASN A CA 1
ATOM 883 C C . ASN A 1 104 ? -5.839 -4.110 -14.477 1.00 83.06 104 ASN A C 1
ATOM 885 O O . ASN A 1 104 ? -5.609 -4.886 -13.550 1.00 83.06 104 ASN A O 1
ATOM 889 N N . VAL A 1 105 ? -6.616 -3.035 -14.333 1.00 87.38 105 VAL A N 1
ATOM 890 C CA . VAL A 1 105 ? -7.421 -2.826 -13.122 1.00 87.38 105 VAL A CA 1
ATOM 891 C C . VAL A 1 105 ? -8.522 -3.876 -13.105 1.00 87.38 105 VAL A C 1
ATOM 893 O O . VAL A 1 105 ? -9.411 -3.858 -13.953 1.00 87.38 105 VAL A O 1
ATOM 896 N N . ALA A 1 106 ? -8.408 -4.809 -12.167 1.00 89.12 106 ALA A N 1
ATOM 897 C CA . ALA A 1 106 ? -9.372 -5.875 -11.953 1.00 89.12 106 ALA A CA 1
ATOM 898 C C . ALA A 1 106 ? -10.570 -5.381 -11.140 1.00 89.12 106 ALA A C 1
ATOM 900 O O . ALA A 1 106 ? -11.685 -5.842 -11.355 1.00 89.12 106 ALA A O 1
ATOM 901 N N . ASP A 1 107 ? -10.323 -4.465 -10.201 1.00 92.50 107 ASP A N 1
ATOM 902 C CA . ASP A 1 107 ? -11.336 -3.936 -9.296 1.00 92.50 107 ASP A CA 1
ATOM 903 C C . ASP A 1 107 ? -10.877 -2.603 -8.679 1.00 92.50 107 ASP A C 1
ATOM 905 O O . ASP A 1 107 ? -9.677 -2.294 -8.659 1.00 92.50 107 ASP A O 1
ATOM 909 N N . SER A 1 108 ? -11.818 -1.824 -8.146 1.00 92.38 108 SER A N 1
ATOM 910 C CA . SER A 1 108 ? -11.532 -0.580 -7.434 1.00 92.38 108 SER A CA 1
ATOM 911 C C . SER A 1 108 ? -12.567 -0.246 -6.368 1.00 92.38 108 SER A C 1
ATOM 913 O O . SER A 1 108 ? -13.756 -0.477 -6.565 1.00 92.38 108 SER A O 1
ATOM 915 N N . ILE A 1 109 ? -12.130 0.422 -5.304 1.00 94.50 109 ILE A N 1
ATOM 916 C CA . ILE A 1 109 ? -13.012 1.025 -4.301 1.00 94.50 109 ILE A CA 1
ATOM 917 C C . ILE A 1 109 ? -12.585 2.468 -4.040 1.00 94.50 109 ILE A C 1
ATOM 919 O O . ILE A 1 109 ? -11.392 2.768 -3.990 1.00 94.50 109 ILE A O 1
ATOM 923 N N . THR A 1 110 ? -13.552 3.364 -3.871 1.00 92.75 110 THR A N 1
ATOM 924 C CA . THR A 1 110 ? -13.304 4.775 -3.565 1.00 92.75 110 THR A CA 1
ATOM 925 C C . THR A 1 110 ? -13.972 5.130 -2.252 1.00 92.75 110 THR A C 1
ATOM 927 O O . THR A 1 110 ? -15.132 4.794 -2.024 1.00 92.75 110 THR A O 1
ATOM 930 N N . PHE A 1 111 ? -13.227 5.829 -1.408 1.00 90.25 111 PHE A N 1
ATOM 931 C CA . PHE A 1 111 ? -13.720 6.408 -0.172 1.00 90.25 111 PHE A CA 1
ATOM 932 C C . PHE A 1 111 ? -13.701 7.925 -0.307 1.00 90.25 111 PHE A C 1
ATOM 934 O O . PHE A 1 111 ? -12.690 8.495 -0.720 1.00 90.25 111 PHE A O 1
ATOM 941 N N . ASP A 1 112 ? -14.816 8.557 0.046 1.00 88.56 112 ASP A N 1
ATOM 942 C CA . ASP A 1 112 ? -14.985 10.007 0.055 1.00 88.56 112 ASP A CA 1
ATOM 943 C C . ASP A 1 112 ? -15.163 10.507 1.497 1.00 88.56 112 ASP A C 1
ATOM 945 O O . ASP A 1 112 ? -15.631 9.774 2.370 1.00 88.56 112 ASP A O 1
ATOM 949 N N . ASN A 1 113 ? -14.851 11.785 1.729 1.00 80.75 113 ASN A N 1
ATOM 950 C CA . ASN A 1 113 ? -15.026 12.472 3.014 1.00 80.75 113 ASN A CA 1
ATOM 951 C C . ASN A 1 113 ? -14.240 11.873 4.201 1.00 80.75 113 ASN A C 1
ATOM 953 O O . ASN A 1 113 ? -14.664 12.044 5.343 1.00 80.75 113 ASN A O 1
ATOM 957 N N . ASP A 1 114 ? -13.081 11.243 3.967 1.00 76.06 114 ASP A N 1
ATOM 958 C CA . ASP A 1 114 ? -12.248 10.685 5.044 1.00 76.06 114 ASP A CA 1
ATOM 959 C C . ASP A 1 114 ? -10.746 10.983 4.867 1.00 76.06 114 ASP A C 1
ATOM 961 O O . ASP A 1 114 ? -10.137 10.665 3.846 1.00 76.06 114 ASP A O 1
ATOM 965 N N . TYR A 1 115 ? -10.138 11.583 5.894 1.00 70.19 115 TYR A N 1
ATOM 966 C CA . TYR A 1 115 ? -8.718 11.942 5.936 1.00 70.19 115 TYR A CA 1
ATOM 967 C C . TYR A 1 115 ? -7.802 10.843 6.501 1.00 70.19 115 TYR A C 1
ATOM 969 O O . TYR A 1 115 ? -6.583 10.972 6.391 1.00 70.19 115 TYR A O 1
ATOM 977 N N . SER A 1 116 ? -8.346 9.792 7.120 1.00 75.69 116 SER A N 1
ATOM 978 C CA . SER A 1 116 ? -7.580 8.748 7.817 1.00 75.69 116 SER A CA 1
ATOM 979 C C . SER A 1 116 ? -7.638 7.378 7.139 1.00 75.69 116 SER A C 1
ATOM 981 O O . SER A 1 116 ? -7.232 6.381 7.734 1.00 75.69 116 SER A O 1
ATOM 983 N N . THR A 1 117 ? -8.090 7.326 5.884 1.00 86.50 117 THR A N 1
ATOM 984 C CA . THR A 1 117 ? -8.117 6.088 5.100 1.00 86.50 117 THR A CA 1
ATOM 985 C C . THR A 1 117 ? -6.692 5.559 4.883 1.00 86.50 117 THR A C 1
ATOM 987 O O . THR A 1 117 ? -5.842 6.245 4.309 1.00 86.50 117 THR A O 1
ATOM 990 N N . ILE A 1 118 ? -6.413 4.346 5.366 1.00 86.69 118 ILE A N 1
ATOM 991 C CA . ILE A 1 118 ? -5.091 3.706 5.301 1.00 86.69 118 ILE A CA 1
ATOM 992 C C . ILE A 1 118 ? -5.212 2.185 5.155 1.00 86.69 118 ILE A C 1
ATOM 994 O O . ILE A 1 118 ? -6.149 1.572 5.659 1.00 86.69 118 ILE A O 1
ATOM 998 N N . ILE A 1 119 ? -4.244 1.546 4.493 1.00 89.56 119 ILE A N 1
ATOM 999 C CA . ILE A 1 119 ? -4.128 0.080 4.491 1.00 89.56 119 ILE A CA 1
ATOM 1000 C C . ILE A 1 119 ? -3.474 -0.379 5.793 1.00 89.56 119 ILE A C 1
ATOM 1002 O O . ILE A 1 119 ? -2.365 0.051 6.115 1.00 89.56 119 ILE A O 1
ATOM 1006 N N . ARG A 1 120 ? -4.126 -1.303 6.502 1.00 87.31 120 ARG A N 1
ATOM 1007 C CA . ARG A 1 120 ? -3.593 -1.963 7.695 1.00 87.31 120 ARG A CA 1
ATOM 1008 C C . ARG A 1 120 ? -3.748 -3.476 7.580 1.00 87.31 120 ARG A C 1
ATOM 1010 O O . ARG A 1 120 ? -4.864 -3.991 7.532 1.00 87.31 120 ARG A O 1
ATOM 1017 N N . GLY A 1 121 ? -2.619 -4.180 7.502 1.00 85.31 121 GLY A N 1
ATOM 1018 C CA . GLY A 1 121 ? -2.602 -5.605 7.184 1.00 85.31 121 GLY A CA 1
ATOM 1019 C C . GLY A 1 121 ? -3.303 -5.860 5.850 1.00 85.31 121 GLY A C 1
ATOM 1020 O O . GLY A 1 121 ? -2.880 -5.337 4.819 1.00 85.31 121 GLY A O 1
ATOM 1021 N N . ASP A 1 122 ? -4.395 -6.619 5.905 1.00 88.88 122 ASP A N 1
ATOM 1022 C CA . ASP A 1 122 ? -5.261 -6.930 4.766 1.00 88.88 122 ASP A CA 1
ATOM 1023 C C . ASP A 1 122 ? -6.570 -6.108 4.741 1.00 88.88 122 ASP A C 1
ATOM 1025 O O . ASP A 1 122 ? -7.503 -6.462 4.031 1.00 88.88 122 ASP A O 1
ATOM 1029 N N . TYR A 1 123 ? -6.683 -5.029 5.515 1.00 92.38 123 TYR A N 1
ATOM 1030 C CA . TYR A 1 123 ? -7.892 -4.199 5.587 1.00 92.38 123 TYR A CA 1
ATOM 1031 C C . TYR A 1 123 ? -7.609 -2.766 5.145 1.00 92.38 123 TYR A C 1
ATOM 1033 O O . TYR A 1 123 ? -6.481 -2.281 5.242 1.00 92.38 123 TYR A O 1
ATOM 1041 N N . ILE A 1 124 ? -8.656 -2.069 4.704 1.00 93.06 124 ILE A N 1
ATOM 1042 C CA . ILE A 1 124 ? -8.644 -0.608 4.589 1.00 93.06 124 ILE A CA 1
ATOM 1043 C C . ILE A 1 124 ? -9.358 -0.065 5.819 1.00 93.06 124 ILE A C 1
ATOM 1045 O O . ILE A 1 124 ? -10.500 -0.423 6.092 1.00 93.06 124 ILE A O 1
ATOM 1049 N N . VAL A 1 125 ? -8.663 0.756 6.584 1.00 92.06 125 VAL A N 1
ATOM 1050 C CA . VAL A 1 125 ? -9.079 1.264 7.885 1.00 92.06 125 VAL A CA 1
ATOM 1051 C C . VAL A 1 125 ? -9.366 2.756 7.742 1.00 92.06 125 VAL A C 1
ATOM 1053 O O . VAL A 1 125 ? -8.570 3.487 7.159 1.00 92.06 125 VAL A O 1
ATOM 1056 N N . GLN A 1 126 ? -10.518 3.182 8.252 1.00 89.50 126 GLN A N 1
ATOM 1057 C CA . GLN A 1 126 ? -11.032 4.553 8.252 1.00 89.50 126 GLN A CA 1
ATOM 1058 C C . GLN A 1 126 ? -11.352 4.986 9.680 1.00 89.50 126 GLN A C 1
ATOM 1060 O O . GLN A 1 126 ? -11.458 4.139 10.569 1.00 89.50 126 GLN A O 1
ATOM 1065 N N . ASN A 1 127 ? -11.586 6.277 9.927 1.00 86.00 127 ASN A N 1
ATOM 1066 C CA . ASN A 1 127 ? -11.823 6.726 11.299 1.00 86.00 127 ASN A CA 1
ATOM 1067 C C . ASN A 1 127 ? -13.031 6.028 11.939 1.00 86.00 127 ASN A C 1
ATOM 1069 O O . ASN A 1 127 ? -12.960 5.608 13.081 1.00 86.00 127 ASN A O 1
ATOM 1073 N N . THR A 1 128 ? -14.139 5.829 11.223 1.00 87.12 128 THR A N 1
ATOM 1074 C CA . THR A 1 128 ? -15.386 5.288 11.812 1.00 87.12 128 THR A CA 1
ATOM 1075 C C . THR A 1 128 ? -15.726 3.863 11.384 1.00 87.12 128 THR A C 1
ATOM 1077 O O . THR A 1 128 ? -16.657 3.256 11.921 1.00 87.12 128 THR A O 1
ATOM 1080 N N . ALA A 1 129 ? -14.975 3.311 10.436 1.00 92.38 129 ALA A N 1
ATOM 1081 C CA . ALA A 1 129 ? -15.270 2.025 9.837 1.00 92.38 129 ALA A CA 1
ATOM 1082 C C . ALA A 1 129 ? -14.030 1.384 9.204 1.00 92.38 129 ALA A C 1
ATOM 1084 O O . ALA A 1 129 ? -12.946 1.953 9.198 1.00 92.38 129 ALA A O 1
ATOM 1085 N N . TYR A 1 130 ? -14.192 0.193 8.649 1.00 94.75 130 TYR A N 1
ATOM 1086 C CA . TYR A 1 130 ? -13.171 -0.491 7.873 1.00 94.75 130 TYR A CA 1
ATOM 1087 C C . TYR A 1 130 ? -13.809 -1.212 6.685 1.00 94.75 130 TYR A C 1
ATOM 1089 O O . TYR A 1 130 ? -15.016 -1.454 6.652 1.00 94.75 130 TYR A O 1
ATOM 1097 N N . SER A 1 131 ? -12.992 -1.595 5.716 1.00 95.19 131 SER A N 1
ATOM 1098 C CA . SER A 1 131 ? -13.389 -2.408 4.575 1.00 95.19 131 SER A CA 1
ATOM 1099 C C . SER A 1 131 ? -12.514 -3.654 4.488 1.00 95.19 131 SER A C 1
ATOM 1101 O O . SER A 1 131 ? -11.292 -3.593 4.658 1.00 95.19 131 SER A O 1
ATOM 1103 N N . SER A 1 132 ? -13.156 -4.791 4.214 1.00 94.69 132 SER A N 1
ATOM 1104 C CA . SER A 1 132 ? -12.489 -6.053 3.886 1.00 94.69 132 SER A CA 1
ATOM 1105 C C . SER A 1 132 ? -12.213 -6.195 2.393 1.00 94.69 132 SER A C 1
ATOM 1107 O O . SER A 1 132 ? -11.705 -7.232 1.995 1.00 94.69 132 SER A O 1
ATOM 1109 N N . TRP A 1 133 ? -12.469 -5.168 1.574 1.00 95.19 133 TRP A N 1
ATOM 1110 C CA . TRP A 1 133 ? -12.381 -5.241 0.115 1.00 95.19 133 TRP A CA 1
ATOM 1111 C C . TRP A 1 133 ? -11.090 -5.898 -0.389 1.00 95.19 133 TRP A C 1
ATOM 1113 O O . TRP A 1 133 ? -11.131 -6.713 -1.305 1.00 95.19 133 TRP A O 1
ATOM 1123 N N . ILE A 1 134 ? -9.944 -5.626 0.247 1.00 92.00 134 ILE A N 1
ATOM 1124 C CA . ILE A 1 134 ? -8.649 -6.251 -0.073 1.00 92.00 134 ILE A CA 1
ATOM 1125 C C . ILE A 1 134 ? -8.681 -7.788 0.059 1.00 92.00 134 ILE A C 1
ATOM 1127 O O . ILE A 1 134 ? -8.059 -8.471 -0.760 1.00 92.00 134 ILE A O 1
ATOM 1131 N N . LEU A 1 135 ? -9.394 -8.321 1.055 1.00 90.19 135 LEU A N 1
ATOM 1132 C CA . LEU A 1 135 ? -9.527 -9.747 1.363 1.00 90.19 135 LEU A CA 1
ATOM 1133 C C . LEU A 1 135 ? -10.443 -10.489 0.393 1.00 90.19 135 LEU A C 1
ATOM 1135 O O . LEU A 1 135 ? -10.055 -11.543 -0.108 1.00 90.19 135 LEU A O 1
ATOM 1139 N N . ASP A 1 136 ? -11.650 -9.965 0.188 1.00 91.44 136 ASP A N 1
ATOM 1140 C CA . ASP A 1 136 ? -12.783 -10.699 -0.391 1.00 91.44 136 ASP A CA 1
ATOM 1141 C C . ASP A 1 136 ? -13.478 -9.961 -1.547 1.00 91.44 136 ASP A C 1
ATOM 1143 O O . ASP A 1 136 ? -14.327 -10.540 -2.218 1.00 91.44 136 ASP A O 1
ATOM 1147 N N . GLY A 1 137 ? -13.092 -8.714 -1.829 1.00 92.12 137 GLY A N 1
ATOM 1148 C CA . GLY A 1 137 ? -13.756 -7.863 -2.820 1.00 92.12 137 GLY A CA 1
ATOM 1149 C C . GLY A 1 137 ? -15.073 -7.258 -2.328 1.00 92.12 137 GLY A C 1
ATOM 1150 O O . GLY A 1 137 ? -15.742 -6.577 -3.098 1.00 92.12 137 GLY A O 1
ATOM 1151 N N . ASP A 1 138 ? -15.445 -7.459 -1.062 1.00 94.06 138 ASP A N 1
ATOM 1152 C CA . ASP A 1 138 ? -16.631 -6.845 -0.472 1.00 94.06 138 ASP A CA 1
ATOM 1153 C C . ASP A 1 138 ? -16.431 -5.330 -0.340 1.00 94.06 138 ASP A C 1
ATOM 1155 O O . ASP A 1 138 ? -15.607 -4.846 0.442 1.00 94.06 138 ASP A O 1
ATOM 1159 N N . THR A 1 139 ? -17.192 -4.566 -1.121 1.00 92.88 139 THR A N 1
ATOM 1160 C CA . THR A 1 139 ? -17.133 -3.101 -1.118 1.00 92.88 139 THR A CA 1
ATOM 1161 C C . THR A 1 139 ? -17.923 -2.477 0.027 1.00 92.88 139 THR A C 1
ATOM 1163 O O . THR A 1 139 ? -17.964 -1.252 0.139 1.00 92.88 139 THR A O 1
ATOM 1166 N N . THR A 1 140 ? -18.584 -3.276 0.871 1.00 93.38 140 THR A N 1
ATOM 1167 C CA . THR A 1 140 ? -19.347 -2.743 1.997 1.00 93.38 140 THR A CA 1
ATOM 1168 C C . THR A 1 140 ? -18.430 -2.279 3.126 1.00 93.38 140 THR A C 1
ATOM 1170 O O . THR A 1 140 ? -17.507 -2.967 3.571 1.00 93.38 140 THR A O 1
ATOM 1173 N N . THR A 1 141 ? -18.704 -1.075 3.617 1.00 91.94 141 THR A N 1
ATOM 1174 C CA . THR A 1 141 ? -18.010 -0.495 4.764 1.00 91.94 141 THR A CA 1
ATOM 1175 C C . THR A 1 141 ? -18.620 -1.020 6.066 1.00 91.94 141 THR A C 1
ATOM 1177 O O . THR A 1 141 ? -19.823 -0.897 6.304 1.00 91.94 141 THR A O 1
ATOM 1180 N N . LYS A 1 142 ? -17.788 -1.606 6.931 1.00 94.81 142 LYS A N 1
ATOM 1181 C CA . LYS A 1 142 ? -18.174 -2.250 8.194 1.00 94.81 142 LYS A CA 1
ATOM 1182 C C . LYS A 1 142 ? -17.804 -1.350 9.367 1.00 94.81 142 LYS A C 1
ATOM 1184 O O . LYS A 1 142 ? -16.666 -0.905 9.483 1.00 94.81 142 LYS A O 1
ATOM 1189 N N . LYS A 1 143 ? -18.755 -1.084 10.263 1.00 95.69 143 LYS A N 1
ATOM 1190 C CA . LYS A 1 143 ? -18.484 -0.314 11.485 1.00 95.69 143 LYS A CA 1
ATOM 1191 C C . LYS A 1 143 ? -17.629 -1.119 12.460 1.00 95.69 143 LYS A C 1
ATOM 1193 O O . LYS A 1 143 ? -17.711 -2.348 12.508 1.00 95.69 143 LYS A O 1
ATOM 1198 N N . TYR A 1 144 ? -16.854 -0.407 13.269 1.00 95.44 144 TYR A N 1
ATOM 1199 C CA . TYR A 1 144 ? -16.182 -1.002 14.417 1.00 95.44 144 TYR A CA 1
ATOM 1200 C C . TYR A 1 144 ? -17.185 -1.503 15.453 1.00 95.44 144 TYR A C 1
ATOM 1202 O O . TYR A 1 144 ? -18.257 -0.924 15.633 1.00 95.44 144 TYR A O 1
ATOM 1210 N N . ILE A 1 145 ? -16.808 -2.559 16.172 1.00 96.62 145 ILE A N 1
ATOM 1211 C CA . ILE A 1 145 ? -17.508 -2.954 17.393 1.00 96.62 145 ILE A CA 1
ATOM 1212 C C . ILE A 1 145 ? -17.001 -2.039 18.510 1.00 96.62 145 ILE A C 1
ATOM 1214 O O . ILE A 1 145 ? -15.923 -2.268 19.056 1.00 96.62 145 ILE A O 1
ATOM 1218 N N . GLU A 1 146 ? -17.738 -0.968 18.796 1.00 94.69 146 GLU A N 1
ATOM 1219 C CA . GLU A 1 146 ? -17.400 -0.021 19.865 1.00 94.69 146 GLU A CA 1
ATOM 1220 C C . GLU A 1 146 ? -17.657 -0.666 21.239 1.00 94.69 146 GLU A C 1
ATOM 1222 O O . GLU A 1 146 ? -18.781 -1.066 21.541 1.00 94.69 146 GLU A O 1
ATOM 1227 N N . LEU A 1 147 ? -16.619 -0.776 22.074 1.00 94.19 147 LEU A N 1
ATOM 1228 C CA . LEU A 1 147 ? -16.717 -1.395 23.404 1.00 94.19 147 LEU A CA 1
ATOM 1229 C C . LEU A 1 147 ? -17.230 -0.422 24.469 1.00 94.19 147 LEU A C 1
ATOM 1231 O O . LEU A 1 147 ? -17.964 -0.814 25.373 1.00 94.19 147 LEU A O 1
ATOM 1235 N N . ASN A 1 148 ? -16.857 0.851 24.347 1.00 92.25 148 ASN A N 1
ATOM 1236 C CA . ASN A 1 148 ? -17.199 1.914 25.286 1.00 92.25 148 ASN A CA 1
ATOM 1237 C C . ASN A 1 148 ? -17.616 3.201 24.554 1.00 92.25 148 ASN A C 1
ATOM 1239 O O . ASN A 1 148 ? -17.043 4.266 24.763 1.00 92.25 148 ASN A O 1
ATOM 1243 N N . ALA A 1 149 ? -18.625 3.099 23.684 1.00 87.56 149 ALA A N 1
ATOM 1244 C CA . ALA A 1 149 ? -19.110 4.198 22.838 1.00 87.56 149 ALA A CA 1
ATOM 1245 C C . ALA A 1 149 ? -19.446 5.498 23.604 1.00 87.56 149 ALA A C 1
ATOM 1247 O O . ALA A 1 149 ? -19.230 6.591 23.083 1.00 87.56 149 ALA A O 1
ATOM 1248 N N . SER A 1 150 ? -19.955 5.378 24.836 1.00 85.44 150 SER A N 1
ATOM 1249 C CA . SER A 1 150 ? -20.289 6.479 25.758 1.00 85.44 150 SER A CA 1
ATOM 1250 C C . SER A 1 150 ? -19.071 7.173 26.372 1.00 85.44 150 SER A C 1
ATOM 1252 O O . SER A 1 150 ? -19.198 8.288 26.870 1.00 85.44 150 SER A O 1
ATOM 1254 N N . VAL A 1 151 ? -17.903 6.525 26.341 1.00 82.50 151 VAL A N 1
ATOM 1255 C CA . VAL A 1 151 ? -16.639 6.992 26.932 1.00 82.50 151 VAL A CA 1
ATOM 1256 C C . VAL A 1 151 ? -16.763 7.395 28.413 1.00 82.50 151 VAL A C 1
ATOM 1258 O O . VAL A 1 151 ? -16.126 8.327 28.898 1.00 82.50 151 VAL A O 1
ATOM 1261 N N . ASP A 1 152 ? -17.591 6.661 29.145 1.00 86.56 152 ASP A N 1
ATOM 1262 C CA . ASP A 1 152 ? -17.881 6.830 30.573 1.00 86.56 152 ASP A CA 1
ATOM 1263 C C . ASP A 1 152 ? -17.115 5.837 31.462 1.00 86.56 152 ASP A C 1
ATOM 1265 O O . ASP A 1 152 ? -17.277 5.822 32.681 1.00 86.56 152 ASP A O 1
ATOM 1269 N N . TRP A 1 153 ? -16.279 4.986 30.864 1.00 90.31 153 TRP A N 1
ATOM 1270 C CA . TRP A 1 153 ? -15.495 4.009 31.609 1.00 90.31 153 TRP A CA 1
ATOM 1271 C C . TRP A 1 153 ? -14.397 4.691 32.442 1.00 90.31 153 TRP A C 1
ATOM 1273 O O . TRP A 1 153 ? -13.716 5.580 31.926 1.00 90.31 153 TRP A O 1
ATOM 1283 N N . PRO A 1 154 ? -14.177 4.249 33.698 1.00 89.12 154 PRO A N 1
ATOM 1284 C CA . PRO A 1 154 ? -13.028 4.673 34.496 1.00 89.12 154 PRO A CA 1
ATOM 1285 C C . PRO A 1 154 ? -11.697 4.348 33.804 1.00 89.12 154 PRO A C 1
ATOM 1287 O O . PRO A 1 154 ? -11.610 3.344 33.095 1.00 89.12 154 PRO A O 1
ATOM 1290 N N . GLU A 1 155 ? -10.662 5.159 34.047 1.00 86.12 155 GLU A N 1
ATOM 1291 C CA . GLU A 1 155 ? -9.338 4.999 33.416 1.00 86.12 155 GLU A CA 1
ATOM 1292 C C . GLU A 1 155 ? -8.757 3.590 33.637 1.00 86.12 155 GLU A C 1
ATOM 1294 O O . GLU A 1 155 ? -8.417 2.929 32.657 1.00 86.12 155 GLU A O 1
ATOM 1299 N N . ASP A 1 156 ? -8.774 3.078 34.874 1.00 88.44 156 ASP A N 1
ATOM 1300 C CA . ASP A 1 156 ? -8.260 1.740 35.220 1.00 88.44 156 ASP A CA 1
ATOM 1301 C C . ASP A 1 156 ? -8.924 0.620 34.399 1.00 88.44 156 ASP A C 1
ATOM 1303 O O . ASP A 1 156 ? -8.275 -0.320 33.940 1.00 88.44 156 ASP A O 1
ATOM 1307 N N . LYS A 1 157 ? -10.234 0.745 34.147 1.00 91.31 157 LYS A N 1
ATOM 1308 C CA . LYS A 1 157 ? -10.991 -0.223 33.342 1.00 91.31 157 LYS A CA 1
ATOM 1309 C C . LYS A 1 157 ? -10.593 -0.160 31.867 1.00 91.31 157 LYS A C 1
ATOM 1311 O O . LYS A 1 157 ? -10.564 -1.187 31.190 1.00 91.31 157 LYS A O 1
ATOM 1316 N N . VAL A 1 158 ? -10.329 1.039 31.346 1.00 90.19 158 VAL A N 1
ATOM 1317 C CA . VAL A 1 158 ? -9.863 1.219 29.964 1.00 90.19 158 VAL A CA 1
ATOM 1318 C C . VAL A 1 158 ? -8.471 0.609 29.792 1.00 90.19 158 VAL A C 1
ATOM 1320 O O . VAL A 1 158 ? -8.236 -0.057 28.787 1.00 90.19 158 VAL A O 1
ATOM 1323 N N . GLU A 1 159 ? -7.576 0.781 30.765 1.00 88.19 159 GLU A N 1
ATOM 1324 C CA . GLU A 1 159 ? -6.219 0.219 30.738 1.00 88.19 159 GLU A CA 1
ATOM 1325 C C . GLU A 1 159 ? -6.209 -1.319 30.815 1.00 88.19 159 GLU A C 1
ATOM 1327 O O . GLU A 1 159 ? -5.513 -1.985 30.035 1.00 88.19 159 GLU A O 1
ATOM 1332 N N . GLU A 1 160 ? -7.025 -1.898 31.700 1.00 89.62 160 GLU A N 1
ATOM 1333 C CA . GLU A 1 160 ? -7.193 -3.352 31.800 1.00 89.62 160 GLU A CA 1
ATOM 1334 C C . GLU A 1 160 ? -7.718 -3.934 30.479 1.00 89.62 160 GLU A C 1
ATOM 1336 O O . GLU A 1 160 ? -7.153 -4.889 29.931 1.00 89.62 160 GLU A O 1
ATOM 1341 N N . GLU A 1 161 ? -8.769 -3.326 29.922 1.00 92.94 161 GLU A N 1
ATOM 1342 C CA . GLU A 1 161 ? -9.365 -3.784 28.671 1.00 92.94 161 GLU A CA 1
ATOM 1343 C C . GLU A 1 161 ? -8.400 -3.619 27.493 1.00 92.94 161 GLU A C 1
ATOM 1345 O O . GLU A 1 161 ? -8.279 -4.520 26.660 1.00 92.94 161 GLU A O 1
ATOM 1350 N N . PHE A 1 162 ? -7.663 -2.508 27.439 1.00 91.31 162 PHE A N 1
ATOM 1351 C CA . PHE A 1 162 ? -6.616 -2.285 26.449 1.00 91.31 162 PHE A CA 1
ATOM 1352 C C . PHE A 1 162 ? -5.591 -3.422 26.467 1.00 91.31 162 PHE A C 1
ATOM 1354 O O . PHE A 1 162 ? -5.339 -4.049 25.435 1.00 91.31 162 PHE A O 1
ATOM 1361 N N . SER A 1 163 ? -5.048 -3.735 27.646 1.00 88.94 163 SER A N 1
ATOM 1362 C CA . SER A 1 163 ? -4.059 -4.802 27.829 1.00 88.94 163 SER A CA 1
ATOM 1363 C C . SER A 1 163 ? -4.614 -6.158 27.390 1.00 88.94 163 SER A C 1
ATOM 1365 O O . SER A 1 163 ? -3.960 -6.906 26.656 1.00 88.94 163 SER A O 1
ATOM 1367 N N . ARG A 1 164 ? -5.865 -6.450 27.766 1.00 92.75 164 ARG A N 1
ATOM 1368 C CA . ARG A 1 164 ? -6.569 -7.684 27.404 1.00 92.75 164 ARG A CA 1
ATOM 1369 C C . ARG A 1 164 ? -6.793 -7.820 25.896 1.00 92.75 164 ARG A C 1
ATOM 1371 O O . ARG A 1 164 ? -6.723 -8.932 25.367 1.00 92.75 164 ARG A O 1
ATOM 1378 N N . LEU A 1 165 ? -7.124 -6.730 25.204 1.00 93.25 165 LEU A N 1
ATOM 1379 C CA . LEU A 1 165 ? -7.325 -6.724 23.753 1.00 93.25 165 LEU A CA 1
ATOM 1380 C C . LEU A 1 165 ? -5.994 -6.840 23.017 1.00 93.25 165 LEU A C 1
ATOM 1382 O O . LEU A 1 165 ? -5.885 -7.664 22.112 1.00 93.25 165 LEU A O 1
ATOM 1386 N N . ASN A 1 166 ? -4.981 -6.084 23.441 1.00 89.50 166 ASN A N 1
ATOM 1387 C CA . ASN A 1 166 ? -3.657 -6.080 22.826 1.00 89.50 166 ASN A CA 1
ATOM 1388 C C . ASN A 1 166 ? -3.015 -7.479 22.828 1.00 89.50 166 ASN A C 1
ATOM 1390 O O . ASN A 1 166 ? -2.440 -7.892 21.829 1.00 89.50 166 ASN A O 1
ATOM 1394 N N . GLN A 1 167 ? -3.192 -8.255 23.905 1.00 89.69 167 GLN A N 1
ATOM 1395 C CA . GLN A 1 167 ? -2.707 -9.642 23.988 1.00 89.69 167 GLN A CA 1
ATOM 1396 C C . GLN A 1 167 ? -3.399 -10.614 23.017 1.00 89.69 167 GLN A C 1
ATOM 1398 O O . GLN A 1 167 ? -2.835 -11.651 22.677 1.00 89.69 167 GLN A O 1
ATOM 1403 N N . LYS A 1 168 ? -4.638 -10.322 22.606 1.00 93.12 168 LYS A N 1
ATOM 1404 C CA . LYS A 1 168 ? -5.448 -11.199 21.741 1.00 93.12 168 LYS A CA 1
ATOM 1405 C C . LYS A 1 168 ? -5.458 -10.754 20.283 1.00 93.12 168 LYS A C 1
ATOM 1407 O O . LYS A 1 168 ? -5.862 -11.528 19.416 1.00 93.12 168 LYS A O 1
ATOM 1412 N N . ALA A 1 169 ? -5.106 -9.500 20.029 1.00 91.19 169 ALA A N 1
ATOM 1413 C CA . ALA A 1 169 ? -5.200 -8.897 18.720 1.00 91.19 169 ALA A CA 1
ATOM 1414 C C . ALA A 1 169 ? -4.117 -9.439 17.789 1.00 91.19 169 ALA A C 1
ATOM 1416 O O . ALA A 1 169 ? -2.948 -9.536 18.150 1.00 91.19 169 ALA A O 1
ATOM 1417 N N . THR A 1 170 ? -4.511 -9.757 16.560 1.00 90.56 170 THR A N 1
ATOM 1418 C CA . THR A 1 170 ? -3.551 -10.069 15.497 1.00 90.56 170 THR A CA 1
ATOM 1419 C C . THR A 1 170 ? -2.942 -8.801 14.907 1.00 90.56 170 THR A C 1
ATOM 1421 O O . THR A 1 170 ? -1.875 -8.857 14.309 1.00 90.56 170 THR A O 1
ATOM 1424 N N . ASP A 1 171 ? -3.639 -7.668 15.034 1.00 88.12 171 ASP A N 1
ATOM 1425 C CA . ASP A 1 171 ? -3.149 -6.351 14.638 1.00 88.12 171 ASP A CA 1
ATOM 1426 C C . ASP A 1 171 ? -3.835 -5.253 15.464 1.00 88.12 171 ASP A C 1
ATOM 1428 O O . ASP A 1 171 ? -4.975 -5.417 15.909 1.00 88.12 171 ASP A O 1
ATOM 1432 N N . VAL A 1 172 ? -3.145 -4.131 15.650 1.00 88.25 172 VAL A N 1
ATOM 1433 C CA . VAL A 1 172 ? -3.612 -2.974 16.418 1.00 88.25 172 VAL A CA 1
ATOM 1434 C C . VAL A 1 172 ? -3.281 -1.694 15.665 1.00 88.25 172 VAL A C 1
ATOM 1436 O O . VAL A 1 172 ? -2.166 -1.513 15.176 1.00 88.25 172 VAL A O 1
ATOM 1439 N N . PHE A 1 173 ? -4.246 -0.785 15.576 1.00 86.00 173 PHE A N 1
ATOM 1440 C CA . PHE A 1 173 ? -4.048 0.527 14.971 1.00 86.00 173 PHE A CA 1
ATOM 1441 C C . PHE A 1 173 ? -4.595 1.630 15.869 1.00 86.00 173 PHE A C 1
ATOM 1443 O O . PHE A 1 173 ? -5.591 1.448 16.564 1.00 86.00 173 PHE A O 1
ATOM 1450 N N . TYR A 1 174 ? -3.938 2.782 15.840 1.00 85.12 174 TYR A N 1
ATOM 1451 C CA . TYR A 1 174 ? -4.226 3.898 16.726 1.00 85.12 174 TYR A CA 1
ATOM 1452 C C . TYR A 1 174 ? -4.631 5.101 15.894 1.00 85.12 174 TYR A C 1
ATOM 1454 O O . TYR A 1 174 ? -3.892 5.524 15.002 1.00 85.12 174 TYR A O 1
ATOM 1462 N N . PHE A 1 175 ? -5.789 5.664 16.211 1.00 80.38 175 PHE A N 1
ATOM 1463 C CA . PHE A 1 175 ? -6.193 6.948 15.672 1.00 80.38 175 PHE A CA 1
ATOM 1464 C C . PHE A 1 175 ? -5.788 8.036 16.651 1.00 80.38 175 PHE A C 1
ATOM 1466 O O . PHE A 1 175 ? -5.992 7.934 17.861 1.00 80.38 175 PHE A O 1
ATOM 1473 N N . LYS A 1 176 ? -5.207 9.093 16.098 1.00 74.81 176 LYS A N 1
ATOM 1474 C CA . LYS A 1 176 ? -5.061 10.348 16.814 1.00 74.81 176 LYS A CA 1
ATOM 1475 C C . LYS A 1 176 ? -6.330 11.149 16.565 1.00 74.81 176 LYS A C 1
ATOM 1477 O O . LYS A 1 176 ? -6.703 11.307 15.402 1.00 74.81 176 LYS A O 1
ATOM 1482 N N . PHE A 1 177 ? -6.900 11.712 17.624 1.00 64.94 177 PHE A N 1
ATOM 1483 C CA . PHE A 1 177 ? -7.878 12.791 17.517 1.00 64.94 177 PHE A CA 1
ATOM 1484 C C . PHE A 1 177 ? -9.219 12.388 16.852 1.00 64.94 177 PHE A C 1
ATOM 1486 O O . PHE A 1 177 ? -9.636 13.015 15.880 1.00 64.94 177 PHE A O 1
ATOM 1493 N N . ASP A 1 178 ? -9.899 11.347 17.357 1.00 62.53 178 ASP A N 1
ATOM 1494 C CA . ASP A 1 178 ? -11.239 10.937 16.888 1.00 62.53 178 ASP A CA 1
ATOM 1495 C C . ASP A 1 178 ? -12.378 11.707 17.591 1.00 62.53 178 ASP A C 1
ATOM 1497 O O . ASP A 1 178 ? -13.112 12.461 16.950 1.00 62.53 178 ASP A O 1
ATOM 1501 N N . ARG A 1 179 ? -12.556 11.534 18.909 1.00 61.03 179 ARG A N 1
ATOM 1502 C CA . ARG A 1 179 ? -13.776 11.986 19.619 1.00 61.03 179 ARG A CA 1
ATOM 1503 C C . ARG A 1 179 ? -13.531 12.803 20.886 1.00 61.03 179 ARG A C 1
ATOM 1505 O O . ARG A 1 179 ? -14.428 13.540 21.288 1.00 61.03 179 ARG A O 1
ATOM 1512 N N . LEU A 1 180 ? -12.388 12.653 21.557 1.00 58.25 180 LEU A N 1
ATOM 1513 C CA . LEU A 1 180 ? -12.245 13.091 22.956 1.00 58.25 180 LEU A CA 1
ATOM 1514 C C . LEU A 1 180 ? -11.490 14.401 23.156 1.00 58.25 180 LEU A C 1
ATOM 1516 O O . LEU A 1 180 ? -11.464 14.909 24.279 1.00 58.25 180 LEU A O 1
ATOM 1520 N N . TRP A 1 181 ? -10.950 14.979 22.087 1.00 57.44 181 TRP A N 1
ATOM 1521 C CA . TRP A 1 181 ? -10.164 16.208 22.143 1.00 57.44 181 TRP A CA 1
ATOM 1522 C C . TRP A 1 181 ? -10.824 17.344 21.361 1.00 57.44 181 TRP A C 1
ATOM 1524 O O . TRP A 1 181 ? -11.358 17.150 20.269 1.00 57.44 181 TRP A O 1
ATOM 1534 N N . LYS A 1 182 ? -10.802 18.553 21.933 1.00 53.66 182 LYS A N 1
ATOM 1535 C CA . LYS A 1 182 ? -11.293 19.769 21.271 1.00 53.66 182 LYS A CA 1
ATOM 1536 C C . LYS A 1 182 ? -10.219 20.322 20.332 1.00 53.66 182 LYS A C 1
ATOM 1538 O O . LYS A 1 182 ? -9.033 20.240 20.633 1.00 53.66 182 LYS A O 1
ATOM 1543 N N . TYR A 1 183 ? -10.636 20.904 19.205 1.00 52.59 183 TYR A N 1
ATOM 1544 C CA . TYR A 1 183 ? -9.763 21.378 18.114 1.00 52.59 183 TYR A CA 1
ATOM 1545 C C . TYR A 1 183 ? -8.656 22.371 18.546 1.00 52.59 183 TYR A C 1
ATOM 1547 O O . TYR A 1 183 ? -7.640 22.516 17.857 1.00 52.59 183 TYR A O 1
ATOM 1555 N N . ASP A 1 184 ? -8.851 23.037 19.683 1.00 56.50 184 ASP A N 1
ATOM 1556 C CA . ASP A 1 184 ? -8.019 24.079 20.285 1.00 56.50 184 ASP A CA 1
ATOM 1557 C C . ASP A 1 184 ? -7.011 23.583 21.344 1.00 56.50 184 ASP A C 1
ATOM 1559 O O . ASP A 1 184 ? -6.279 24.401 21.901 1.00 56.50 184 ASP A O 1
ATOM 1563 N N . ASP A 1 185 ? -6.902 22.273 21.600 1.00 58.00 185 ASP A N 1
ATOM 1564 C CA . ASP A 1 185 ? -5.954 21.747 22.593 1.00 58.00 185 ASP A CA 1
ATOM 1565 C C . ASP A 1 185 ? -4.482 21.828 22.107 1.00 58.00 185 ASP A C 1
ATOM 1567 O O . ASP A 1 185 ? -4.143 21.272 21.052 1.00 58.00 185 ASP A O 1
ATOM 1571 N N . PRO A 1 186 ? -3.567 22.484 22.852 1.00 59.09 186 PRO A N 1
ATOM 1572 C CA . PRO A 1 186 ? -2.153 22.592 22.484 1.00 59.09 186 PRO A CA 1
ATOM 1573 C C . PRO A 1 186 ? -1.403 21.245 22.439 1.00 59.09 186 PRO A C 1
ATOM 1575 O O . PRO A 1 186 ? -0.387 21.145 21.747 1.00 59.09 186 PRO A O 1
ATOM 1578 N N . ASN A 1 187 ? -1.903 20.194 23.098 1.00 56.19 187 ASN A N 1
ATOM 1579 C CA . ASN A 1 187 ? -1.307 18.851 23.103 1.00 56.19 187 ASN A CA 1
ATOM 1580 C C . ASN A 1 187 ? -1.872 17.912 22.021 1.00 56.19 187 ASN A C 1
ATOM 1582 O O . ASN A 1 187 ? -1.415 16.773 21.890 1.00 56.19 187 ASN A O 1
ATOM 1586 N N . ARG A 1 188 ? -2.783 18.399 21.166 1.00 55.12 188 ARG A N 1
ATOM 1587 C CA . ARG A 1 188 ? -3.531 17.624 20.153 1.00 55.12 188 ARG A CA 1
ATOM 1588 C C . ARG A 1 188 ? -2.743 16.637 19.287 1.00 55.12 188 ARG A C 1
ATOM 1590 O O . ARG A 1 188 ? -3.282 15.633 18.839 1.00 55.12 188 ARG A O 1
ATOM 1597 N N . ASN A 1 189 ? -1.469 16.910 19.014 1.00 53.84 189 ASN A N 1
ATOM 1598 C CA . ASN A 1 189 ? -0.659 16.096 18.102 1.00 53.84 189 ASN A CA 1
ATOM 1599 C C . ASN A 1 189 ? -0.024 14.860 18.770 1.00 53.84 189 ASN A C 1
ATOM 1601 O O . ASN A 1 189 ? 0.614 14.052 18.079 1.00 53.84 189 ASN A O 1
ATOM 1605 N N . ARG A 1 190 ? -0.147 14.728 20.098 1.00 57.16 190 ARG A N 1
ATOM 1606 C CA . ARG A 1 190 ? 0.591 13.740 20.900 1.00 57.16 190 ARG A CA 1
ATOM 1607 C C . ARG A 1 190 ? -0.279 12.657 21.531 1.00 57.16 190 ARG A C 1
ATOM 1609 O O . ARG A 1 190 ? 0.284 11.694 22.036 1.00 57.16 190 ARG A O 1
ATOM 1616 N N . GLU A 1 191 ? -1.603 12.771 21.464 1.00 66.00 191 GLU A N 1
ATOM 1617 C CA . GLU A 1 191 ? -2.497 11.919 22.255 1.00 66.00 191 GLU A CA 1
ATOM 1618 C C . GLU A 1 191 ? -3.372 11.021 21.373 1.00 66.00 191 GLU A C 1
ATOM 1620 O O . GLU A 1 191 ? -3.949 11.455 20.373 1.00 66.00 191 GLU A O 1
ATOM 1625 N N . ILE A 1 192 ? -3.416 9.734 21.726 1.00 73.00 192 ILE A N 1
ATOM 1626 C CA . ILE A 1 192 ? -4.265 8.716 21.102 1.00 73.00 192 ILE A CA 1
ATOM 1627 C C . ILE A 1 192 ? -5.542 8.635 21.928 1.00 73.00 192 ILE A C 1
ATOM 1629 O O . ILE A 1 192 ? -5.479 8.339 23.119 1.00 73.00 192 ILE A O 1
ATOM 1633 N N . ASP A 1 193 ? -6.692 8.851 21.296 1.00 79.88 193 ASP A N 1
ATOM 1634 C CA . ASP A 1 193 ? -7.998 8.733 21.949 1.00 79.88 193 ASP A CA 1
ATOM 1635 C C . ASP A 1 193 ? -8.833 7.545 21.471 1.00 79.88 193 ASP A C 1
ATOM 1637 O O . ASP A 1 193 ? -9.904 7.272 22.023 1.00 79.88 193 ASP A O 1
ATOM 1641 N N . LYS A 1 194 ? -8.308 6.800 20.490 1.00 88.12 194 LYS A N 1
ATOM 1642 C CA . LYS A 1 194 ? -8.892 5.562 19.993 1.00 88.12 194 LYS A CA 1
ATOM 1643 C C . LYS A 1 194 ? -7.844 4.555 19.544 1.00 88.12 194 LYS A C 1
ATOM 1645 O O . LYS A 1 194 ? -6.972 4.855 18.728 1.00 88.12 194 LYS A O 1
ATOM 1650 N N . ALA A 1 195 ? -8.027 3.318 19.984 1.00 90.06 195 ALA A N 1
ATOM 1651 C CA . ALA A 1 195 ? -7.332 2.152 19.463 1.00 90.06 195 ALA A CA 1
ATOM 1652 C C . ALA A 1 195 ? -8.342 1.180 18.847 1.00 90.06 195 ALA A C 1
ATOM 1654 O O . ALA A 1 195 ? -9.438 0.983 19.379 1.00 90.06 195 ALA A O 1
ATOM 1655 N N . ILE A 1 196 ? -7.967 0.567 17.727 1.00 92.62 196 ILE A N 1
ATOM 1656 C CA . ILE A 1 196 ? -8.710 -0.528 17.117 1.00 92.62 196 ILE A CA 1
ATOM 1657 C C . ILE A 1 196 ? -7.891 -1.815 17.139 1.00 92.62 196 ILE A C 1
ATOM 1659 O O . ILE A 1 196 ? -6.685 -1.799 16.904 1.00 92.62 196 ILE A O 1
ATOM 1663 N N . PHE A 1 197 ? -8.565 -2.932 17.395 1.00 93.25 197 PHE A N 1
ATOM 1664 C CA . PHE A 1 197 ? -7.955 -4.247 17.581 1.00 93.25 197 PHE A CA 1
ATOM 1665 C C . PHE A 1 197 ? -8.591 -5.251 16.630 1.00 93.25 197 PHE A C 1
ATOM 1667 O O . PHE A 1 197 ? -9.810 -5.443 16.660 1.00 93.25 197 PHE A O 1
ATOM 1674 N N . LEU A 1 198 ? -7.778 -5.908 15.806 1.00 94.06 198 LEU A N 1
ATOM 1675 C CA . LEU A 1 198 ? -8.228 -6.982 14.933 1.00 94.06 198 LEU A CA 1
ATOM 1676 C C . LEU A 1 198 ? -8.248 -8.296 15.714 1.00 94.06 198 LEU A C 1
ATOM 1678 O O . LEU A 1 198 ? -7.200 -8.850 16.041 1.00 94.06 198 LEU A O 1
ATOM 1682 N N . ILE A 1 199 ? -9.444 -8.805 16.002 1.00 94.94 199 ILE A N 1
ATOM 1683 C CA . ILE A 1 199 ? -9.654 -10.066 16.720 1.00 94.94 199 ILE A CA 1
ATOM 1684 C C . ILE A 1 199 ? -10.662 -10.901 15.933 1.00 94.94 199 ILE A C 1
ATOM 1686 O O . ILE A 1 199 ? -11.777 -10.455 15.664 1.00 94.94 199 ILE A O 1
ATOM 1690 N N . ASN A 1 200 ? -10.278 -12.125 15.559 1.00 92.94 200 ASN A N 1
ATOM 1691 C CA . ASN A 1 200 ? -11.132 -13.068 14.822 1.00 92.94 200 ASN A CA 1
ATOM 1692 C C . ASN A 1 200 ? -11.783 -12.453 13.563 1.00 92.94 200 ASN A C 1
ATOM 1694 O O . ASN A 1 200 ? -12.965 -12.666 13.294 1.00 92.94 200 ASN A O 1
ATOM 1698 N N . GLY A 1 201 ? -11.023 -11.643 12.815 1.00 91.12 201 GLY A N 1
ATOM 1699 C CA . GLY A 1 201 ? -11.493 -10.997 11.583 1.00 91.12 201 GLY A CA 1
ATOM 1700 C C . GLY A 1 201 ? -12.442 -9.809 11.787 1.00 91.12 201 GLY A C 1
ATOM 1701 O O . GLY A 1 201 ? -13.039 -9.341 10.822 1.00 91.12 201 GLY A O 1
ATOM 1702 N N . LYS A 1 202 ? -12.604 -9.316 13.021 1.00 94.31 202 LYS A N 1
ATOM 1703 C CA . LYS A 1 202 ? -13.411 -8.130 13.331 1.00 94.31 202 LYS A CA 1
ATOM 1704 C C . LYS A 1 202 ? -12.563 -7.078 14.027 1.00 94.31 202 LYS A C 1
ATOM 1706 O O . LYS A 1 202 ? -11.729 -7.408 14.866 1.00 94.31 202 LYS A O 1
ATOM 1711 N N . TRP A 1 203 ? -12.819 -5.815 13.704 1.00 95.81 203 TRP A N 1
ATOM 1712 C CA . TRP A 1 203 ? -12.180 -4.687 14.370 1.00 95.81 203 TRP A CA 1
ATOM 1713 C C . TRP A 1 203 ? -13.043 -4.181 15.529 1.00 95.81 203 TRP A C 1
ATOM 1715 O O . TRP A 1 203 ? -14.188 -3.761 15.335 1.00 95.81 203 TRP A O 1
ATOM 1725 N N . LEU A 1 204 ? -12.483 -4.230 16.734 1.00 96.62 204 LEU A N 1
ATOM 1726 C CA . LEU A 1 204 ? -13.071 -3.678 17.954 1.00 96.62 204 LEU A CA 1
ATOM 1727 C C . LEU A 1 204 ? -12.461 -2.301 18.206 1.00 96.62 204 LEU A C 1
ATOM 1729 O O . LEU A 1 204 ? -11.258 -2.153 18.029 1.00 96.62 204 LEU A O 1
ATOM 1733 N N . ALA A 1 205 ? -13.262 -1.324 18.626 1.00 94.62 205 ALA A N 1
ATOM 1734 C CA . ALA A 1 205 ? -12.799 0.018 18.973 1.00 94.62 205 ALA A CA 1
ATOM 1735 C C . ALA A 1 205 ? -12.903 0.258 20.482 1.00 94.62 205 ALA A C 1
ATOM 1737 O O . ALA A 1 205 ? -13.960 0.041 21.082 1.00 94.62 205 ALA A O 1
ATOM 1738 N N . LEU A 1 206 ? -11.809 0.747 21.061 1.00 93.00 206 LEU A N 1
ATOM 1739 C CA . LEU A 1 206 ? -11.721 1.210 22.440 1.00 93.00 206 LEU A CA 1
ATOM 1740 C C . LEU A 1 206 ? -11.340 2.692 22.442 1.00 93.00 206 LEU A C 1
ATOM 1742 O O . LEU A 1 206 ? -10.399 3.094 21.755 1.00 93.00 206 LEU A O 1
ATOM 1746 N N . TYR A 1 207 ? -12.064 3.479 23.228 1.00 90.75 207 TYR A N 1
ATOM 1747 C CA . TYR A 1 207 ? -11.864 4.915 23.387 1.00 90.75 207 TYR A CA 1
ATOM 1748 C C . TYR A 1 207 ? -11.288 5.234 24.767 1.00 90.75 207 TYR A C 1
ATOM 1750 O O . TYR A 1 207 ? -11.655 4.599 25.753 1.00 90.75 207 TYR A O 1
ATOM 1758 N N . GLY A 1 208 ? -10.429 6.244 24.874 1.00 84.81 208 GLY A N 1
ATOM 1759 C CA . GLY A 1 208 ? -9.917 6.674 26.177 1.00 84.81 208 GLY A CA 1
ATOM 1760 C C . GLY A 1 208 ? -8.983 7.870 26.085 1.00 84.81 208 GLY A C 1
ATOM 1761 O O . GLY A 1 208 ? -8.189 7.960 25.163 1.00 84.81 208 GLY A O 1
ATOM 1762 N N . LYS A 1 209 ? -9.045 8.786 27.058 1.00 73.12 209 LYS A N 1
ATOM 1763 C CA . LYS A 1 209 ? -8.207 10.004 27.080 1.00 73.12 209 LYS A CA 1
ATOM 1764 C C . LYS A 1 209 ? -6.720 9.725 27.317 1.00 73.12 209 LYS A C 1
ATOM 1766 O O . LYS A 1 209 ? -5.892 10.581 27.059 1.00 73.12 209 LYS A O 1
ATOM 1771 N N . LYS A 1 210 ? -6.394 8.536 27.824 1.00 65.69 210 LYS A N 1
ATOM 1772 C CA . LYS A 1 210 ? -5.045 8.126 28.210 1.00 65.69 210 LYS A CA 1
ATOM 1773 C C . LYS A 1 210 ? -4.703 6.743 27.669 1.00 65.69 210 LYS A C 1
ATOM 1775 O O . LYS A 1 210 ? -4.141 5.927 28.387 1.00 65.69 210 LYS A O 1
ATOM 1780 N N . LEU A 1 211 ? -5.004 6.461 26.399 1.00 70.75 211 LEU A N 1
ATOM 1781 C CA . LEU A 1 211 ? -4.506 5.245 25.733 1.00 70.75 211 LEU A CA 1
ATOM 1782 C C . LEU A 1 211 ? -2.981 5.315 25.480 1.00 70.75 211 LEU A C 1
ATOM 1784 O O . LEU A 1 211 ? -2.510 4.793 24.473 1.00 70.75 211 LEU A O 1
ATOM 1788 N N . TYR A 1 212 ? -2.221 6.002 26.349 1.00 59.50 212 TYR A N 1
ATOM 1789 C CA . TYR A 1 212 ? -0.789 6.258 26.237 1.00 59.50 212 TYR A CA 1
ATOM 1790 C C . TYR A 1 212 ? -0.018 4.943 26.291 1.00 59.50 212 TYR A C 1
ATOM 1792 O O . TYR A 1 212 ? 0.543 4.550 27.309 1.00 59.50 212 TYR A O 1
ATOM 1800 N N . VAL A 1 213 ? 0.088 4.294 25.145 1.00 58.75 213 VAL A N 1
ATOM 1801 C CA . VAL A 1 213 ? 1.330 3.628 24.817 1.00 58.75 213 VAL A CA 1
ATOM 1802 C C . VAL A 1 213 ? 2.284 4.750 24.446 1.00 58.75 213 VAL A C 1
ATOM 1804 O O . VAL A 1 213 ? 1.936 5.610 23.630 1.00 58.75 213 VAL A O 1
ATOM 1807 N N . ASN A 1 214 ? 3.456 4.796 25.074 1.00 58.16 214 ASN A N 1
ATOM 1808 C CA . ASN A 1 214 ? 4.537 5.633 24.578 1.00 58.16 214 ASN A CA 1
ATOM 1809 C C . ASN A 1 214 ? 4.656 5.365 23.070 1.00 58.16 214 ASN A C 1
ATOM 1811 O O . ASN A 1 214 ? 4.808 4.217 22.653 1.00 58.16 214 ASN A O 1
ATOM 1815 N N . LEU A 1 215 ? 4.480 6.401 22.247 1.00 53.94 215 LEU A N 1
ATOM 1816 C CA . LEU A 1 215 ? 4.442 6.246 20.790 1.00 53.94 215 LEU A CA 1
ATOM 1817 C C . LEU A 1 215 ? 5.744 5.628 20.260 1.00 53.94 215 LEU A C 1
ATOM 1819 O O . LEU A 1 215 ? 5.720 5.004 19.202 1.00 53.94 215 LEU A O 1
ATOM 1823 N N . ASP A 1 216 ? 6.838 5.779 21.013 1.00 52.56 216 ASP A N 1
ATOM 1824 C CA . ASP A 1 216 ? 8.145 5.187 20.730 1.00 52.56 216 ASP A CA 1
ATOM 1825 C C . ASP A 1 216 ? 8.212 3.685 21.076 1.00 52.56 216 ASP A C 1
ATOM 1827 O O . ASP A 1 216 ? 9.016 2.959 20.492 1.00 52.56 216 ASP A O 1
ATOM 1831 N N . ASP A 1 217 ? 7.340 3.206 21.971 1.00 52.59 217 ASP A N 1
ATOM 1832 C CA . ASP A 1 217 ? 7.209 1.791 22.356 1.00 52.59 217 ASP A CA 1
ATOM 1833 C C . ASP A 1 217 ? 6.188 1.046 21.483 1.00 52.59 217 ASP A C 1
ATOM 1835 O O . ASP A 1 217 ? 6.107 -0.187 21.503 1.00 52.59 217 ASP A O 1
ATOM 1839 N N . LEU A 1 218 ? 5.400 1.779 20.691 1.00 54.56 218 LEU A N 1
ATOM 1840 C CA . LEU A 1 218 ? 4.531 1.166 19.703 1.00 54.56 218 LEU A CA 1
ATOM 1841 C C . LEU A 1 218 ? 5.388 0.544 18.605 1.00 54.56 218 LEU A C 1
ATOM 1843 O O . LEU A 1 218 ? 6.228 1.237 18.024 1.00 54.56 218 LEU A O 1
ATOM 1847 N N . PRO A 1 219 ? 5.161 -0.733 18.246 1.00 53.38 219 PRO A N 1
ATOM 1848 C CA . PRO A 1 219 ? 5.817 -1.297 17.086 1.00 53.38 219 PRO A CA 1
ATOM 1849 C C . PRO A 1 219 ? 5.470 -0.402 15.901 1.00 53.38 219 PRO A C 1
ATOM 1851 O O . PRO A 1 219 ? 4.298 -0.257 15.535 1.00 53.38 219 PRO A O 1
ATOM 1854 N N . GLY A 1 220 ? 6.498 0.235 15.329 1.00 53.75 220 GLY A N 1
ATOM 1855 C CA . GLY A 1 220 ? 6.351 0.988 14.097 1.00 53.75 220 GLY A CA 1
ATOM 1856 C C . GLY A 1 220 ? 5.593 0.097 13.132 1.00 53.75 220 GLY A C 1
ATOM 1857 O O . GLY A 1 220 ? 5.989 -1.049 12.925 1.00 53.75 220 GLY A O 1
ATOM 1858 N N . ALA A 1 221 ? 4.459 0.592 12.639 1.00 56.75 221 ALA A N 1
ATOM 1859 C CA . ALA A 1 221 ? 3.583 -0.132 11.741 1.00 56.75 221 ALA A CA 1
ATOM 1860 C C . ALA A 1 221 ? 4.370 -0.530 10.490 1.00 56.75 221 ALA A C 1
ATOM 1862 O O . ALA A 1 221 ? 4.388 0.201 9.499 1.00 56.75 221 ALA A O 1
ATOM 1863 N N . GLN A 1 222 ? 5.064 -1.664 10.533 1.00 58.34 222 GLN A N 1
ATOM 1864 C CA . GLN A 1 222 ? 5.620 -2.241 9.335 1.00 58.34 222 GLN A CA 1
ATOM 1865 C C . GLN A 1 222 ? 4.399 -2.585 8.503 1.00 58.34 222 GLN A C 1
ATOM 1867 O O . GLN A 1 222 ? 3.517 -3.314 8.943 1.00 58.34 222 GLN A O 1
ATOM 1872 N N . LEU A 1 223 ? 4.295 -1.957 7.341 1.00 71.38 223 LEU A N 1
ATOM 1873 C CA . LEU A 1 223 ? 3.336 -2.342 6.328 1.00 71.38 223 LEU A CA 1
ATOM 1874 C C . LEU A 1 223 ? 4.038 -3.456 5.547 1.00 71.38 223 LEU A C 1
ATOM 1876 O O . LEU A 1 223 ? 4.740 -3.134 4.591 1.00 71.38 223 LEU A O 1
ATOM 1880 N N . PRO A 1 224 ? 3.927 -4.743 5.944 1.00 69.06 224 PRO A N 1
ATOM 1881 C CA . PRO A 1 224 ? 4.709 -5.820 5.328 1.00 69.06 224 PRO A CA 1
ATOM 1882 C C . PRO A 1 224 ? 4.409 -5.960 3.833 1.00 69.06 224 PRO A C 1
ATOM 1884 O O . PRO A 1 224 ? 5.230 -6.454 3.068 1.00 69.06 224 PRO A O 1
ATOM 1887 N N . ASN A 1 225 ? 3.228 -5.494 3.425 1.00 82.38 225 ASN A N 1
ATOM 1888 C CA . ASN A 1 225 ? 2.768 -5.514 2.050 1.00 82.38 225 ASN A CA 1
ATOM 1889 C C . ASN A 1 225 ? 3.285 -4.310 1.245 1.00 82.38 225 ASN A C 1
ATOM 1891 O O . ASN A 1 225 ? 3.242 -4.356 0.022 1.00 82.38 225 ASN A O 1
ATOM 1895 N N . LEU A 1 226 ? 3.761 -3.232 1.877 1.00 84.25 226 LEU A N 1
ATOM 1896 C CA . LEU A 1 226 ? 4.270 -2.060 1.163 1.00 84.25 226 LEU A CA 1
ATOM 1897 C C . LEU A 1 226 ? 5.616 -2.391 0.516 1.00 84.25 226 LEU A C 1
ATOM 1899 O O . LEU A 1 226 ? 6.581 -2.731 1.200 1.00 84.25 226 LEU A O 1
ATOM 1903 N N . VAL A 1 227 ? 5.701 -2.249 -0.805 1.00 79.69 227 VAL A N 1
ATOM 1904 C CA . VAL A 1 227 ? 6.961 -2.462 -1.521 1.00 79.69 227 VAL A CA 1
ATOM 1905 C C . VAL A 1 227 ? 7.957 -1.355 -1.124 1.00 79.69 227 VAL A C 1
ATOM 1907 O O . VAL A 1 227 ? 7.620 -0.171 -1.233 1.00 79.69 227 VAL A O 1
ATOM 1910 N N . PRO A 1 228 ? 9.168 -1.703 -0.645 1.00 70.50 228 PRO A N 1
ATOM 1911 C CA . PRO A 1 228 ? 10.135 -0.729 -0.143 1.00 70.50 228 PRO A CA 1
ATOM 1912 C C . PRO A 1 228 ? 10.720 0.148 -1.259 1.00 70.50 228 PRO A C 1
ATOM 1914 O O . PRO A 1 228 ? 10.792 -0.255 -2.420 1.00 70.50 228 PRO A O 1
ATOM 1917 N N . ASP A 1 229 ? 11.213 1.335 -0.887 1.00 62.50 229 ASP A N 1
ATOM 1918 C CA . ASP A 1 229 ? 11.944 2.207 -1.812 1.00 62.50 229 ASP A CA 1
ATOM 1919 C C . ASP A 1 229 ? 13.290 1.586 -2.185 1.00 62.50 229 ASP A C 1
ATOM 1921 O O . ASP A 1 229 ? 14.209 1.530 -1.363 1.00 62.50 229 ASP A O 1
ATOM 1925 N N . SER A 1 230 ? 13.468 1.200 -3.448 1.00 57.78 230 SER A N 1
ATOM 1926 C CA . SER A 1 230 ? 14.811 0.961 -3.973 1.00 57.78 230 SER A CA 1
ATOM 1927 C C . SER A 1 230 ? 15.467 2.310 -4.282 1.00 57.78 230 SER A C 1
ATOM 1929 O O . SER A 1 230 ? 15.305 2.855 -5.372 1.00 57.78 230 SER A O 1
ATOM 1931 N N . LYS A 1 231 ? 16.217 2.875 -3.330 1.00 47.41 231 LYS A N 1
ATOM 1932 C CA . LYS A 1 231 ? 16.935 4.152 -3.529 1.00 47.41 231 LYS A CA 1
ATOM 1933 C C . LYS A 1 231 ? 18.174 4.065 -4.438 1.00 47.41 231 LYS A C 1
ATOM 1935 O O . LYS A 1 231 ? 18.899 5.045 -4.534 1.00 47.41 231 LYS A O 1
ATOM 1940 N N . ALA A 1 232 ? 18.443 2.935 -5.094 1.00 48.53 232 ALA A N 1
ATOM 1941 C CA . ALA A 1 232 ? 19.636 2.790 -5.922 1.00 48.53 232 ALA A CA 1
ATOM 1942 C C . ALA A 1 232 ? 19.416 1.821 -7.093 1.00 48.53 232 ALA A C 1
ATOM 1944 O O . ALA A 1 232 ? 19.399 0.605 -6.906 1.00 48.53 232 ALA A O 1
ATOM 1945 N N . PHE A 1 233 ? 19.254 2.368 -8.299 1.00 47.75 233 PHE A N 1
ATOM 1946 C CA . PHE A 1 233 ? 19.509 1.643 -9.556 1.00 47.75 233 PHE A CA 1
ATOM 1947 C C . PHE A 1 233 ? 20.983 1.758 -9.987 1.00 47.75 233 PHE A C 1
ATOM 1949 O O . PHE A 1 233 ? 21.437 1.026 -10.863 1.00 47.75 233 PHE A O 1
ATOM 1956 N N . ASP A 1 234 ? 21.712 2.700 -9.386 1.00 43.62 234 ASP A N 1
ATOM 1957 C CA . ASP A 1 234 ? 23.113 3.039 -9.636 1.00 43.62 234 ASP A CA 1
ATOM 1958 C C . ASP A 1 234 ? 24.096 2.176 -8.828 1.00 43.62 234 ASP A C 1
ATOM 1960 O O . ASP A 1 234 ? 25.266 2.060 -9.192 1.00 43.62 234 ASP A O 1
ATOM 1964 N N . LYS A 1 235 ? 23.627 1.524 -7.758 1.00 50.28 235 LYS A N 1
ATOM 1965 C CA . LYS A 1 235 ? 24.382 0.505 -7.019 1.00 50.28 235 LYS A CA 1
ATOM 1966 C C . LYS A 1 235 ? 23.933 -0.891 -7.456 1.00 50.28 235 LYS A C 1
ATOM 1968 O O . LYS A 1 235 ? 22.759 -1.056 -7.783 1.00 50.28 235 LYS A O 1
ATOM 1973 N N . PRO A 1 236 ? 24.817 -1.906 -7.430 1.00 50.88 236 PRO A N 1
ATOM 1974 C CA . PRO A 1 236 ? 24.419 -3.297 -7.624 1.00 50.88 236 PRO A CA 1
ATOM 1975 C C . PRO A 1 236 ? 23.334 -3.674 -6.604 1.00 50.88 236 PRO A C 1
ATOM 1977 O O . PRO A 1 236 ? 23.615 -3.917 -5.433 1.00 50.88 236 PRO A O 1
ATOM 1980 N N . ASN A 1 237 ? 22.078 -3.655 -7.038 1.00 59.34 237 ASN A N 1
ATOM 1981 C CA . ASN A 1 237 ? 20.944 -4.184 -6.298 1.00 59.34 237 ASN A CA 1
ATOM 1982 C C . ASN A 1 237 ? 20.798 -5.664 -6.683 1.00 59.34 237 ASN A C 1
ATOM 1984 O O . ASN A 1 237 ? 21.120 -6.053 -7.806 1.00 59.34 237 ASN A O 1
ATOM 1988 N N . SER A 1 238 ? 20.309 -6.504 -5.773 1.00 61.88 238 SER A N 1
ATOM 1989 C CA . SER A 1 238 ? 20.128 -7.938 -6.016 1.00 61.88 238 SER A CA 1
ATOM 1990 C C . SER A 1 238 ? 19.117 -8.258 -7.125 1.00 61.88 238 SER A C 1
ATOM 1992 O O . SER A 1 238 ? 19.077 -9.398 -7.581 1.00 61.88 238 SER A O 1
ATOM 1994 N N . ILE A 1 239 ? 18.310 -7.282 -7.567 1.00 73.25 239 ILE A N 1
ATOM 1995 C CA . ILE A 1 239 ? 17.204 -7.507 -8.512 1.00 73.25 239 ILE A CA 1
ATOM 1996 C C . ILE A 1 239 ? 17.361 -6.726 -9.826 1.00 73.25 239 ILE A C 1
ATOM 1998 O O . ILE A 1 239 ? 17.071 -7.275 -10.880 1.00 73.25 239 ILE A O 1
ATOM 2002 N N . VAL A 1 240 ? 17.816 -5.467 -9.829 1.00 77.88 240 VAL A N 1
ATOM 2003 C CA . VAL A 1 240 ? 17.913 -4.656 -11.065 1.00 77.88 240 VAL A CA 1
ATOM 2004 C C . VAL A 1 240 ? 19.229 -3.897 -11.126 1.00 77.88 240 VAL A C 1
ATOM 2006 O O . VAL A 1 240 ? 19.643 -3.299 -10.138 1.00 77.88 240 VAL A O 1
ATOM 2009 N N . TYR A 1 241 ? 19.858 -3.879 -12.300 1.00 80.25 241 TYR A N 1
ATOM 2010 C CA . TYR A 1 241 ? 21.126 -3.198 -12.539 1.00 80.25 241 TYR A CA 1
ATOM 2011 C C . TYR A 1 241 ? 21.187 -2.577 -13.940 1.00 80.25 241 TYR A C 1
ATOM 2013 O O . TYR A 1 241 ? 20.788 -3.207 -14.922 1.00 80.25 241 TYR A O 1
ATOM 2021 N N . VAL A 1 242 ? 21.724 -1.359 -14.051 1.00 81.94 242 VAL A N 1
ATOM 2022 C CA . VAL A 1 242 ? 22.029 -0.731 -15.347 1.00 81.94 242 VAL A CA 1
ATOM 2023 C C . VAL A 1 242 ? 23.368 -1.269 -15.854 1.00 81.94 242 VAL A C 1
ATOM 2025 O O . VAL A 1 242 ? 24.422 -0.931 -15.328 1.00 81.94 242 VAL A O 1
ATOM 2028 N N . ALA A 1 243 ? 23.317 -2.122 -16.876 1.00 82.50 243 ALA A N 1
ATOM 2029 C CA . ALA A 1 243 ? 24.478 -2.771 -17.477 1.00 82.50 243 ALA A CA 1
ATOM 2030 C C . ALA A 1 243 ? 25.279 -1.853 -18.411 1.00 82.50 243 ALA A C 1
ATOM 2032 O O . ALA A 1 243 ? 26.480 -2.063 -18.580 1.00 82.50 243 ALA A O 1
ATOM 2033 N N . ASP A 1 244 ? 24.614 -0.887 -19.048 1.00 82.50 244 ASP A N 1
ATOM 2034 C CA . ASP A 1 244 ? 25.247 0.111 -19.913 1.00 82.50 244 ASP A CA 1
ATOM 2035 C C . ASP A 1 244 ? 24.355 1.358 -20.064 1.00 82.50 244 ASP A C 1
ATOM 2037 O O . ASP A 1 244 ? 23.137 1.293 -19.856 1.00 82.50 244 ASP A O 1
ATOM 2041 N N . TYR A 1 245 ? 24.946 2.488 -20.454 1.00 80.50 245 TYR A N 1
ATOM 2042 C CA . TYR A 1 245 ? 24.225 3.733 -20.728 1.00 80.50 245 TYR A CA 1
ATOM 2043 C C . TYR A 1 245 ? 24.795 4.438 -21.960 1.00 80.50 245 TYR A C 1
ATOM 2045 O O . TYR A 1 245 ? 25.950 4.865 -21.983 1.00 80.50 245 TYR A O 1
ATOM 2053 N N . GLN A 1 246 ? 23.948 4.605 -22.975 1.00 80.50 246 GLN A N 1
ATOM 2054 C CA . GLN A 1 246 ? 24.291 5.260 -24.231 1.00 80.50 246 GLN A CA 1
ATOM 2055 C C . GLN A 1 246 ? 23.598 6.617 -24.320 1.00 80.50 246 GLN A C 1
ATOM 2057 O O . GLN A 1 246 ? 22.378 6.697 -24.208 1.00 80.50 246 GLN A O 1
ATOM 2062 N N . LYS A 1 247 ? 24.346 7.692 -24.563 1.00 78.31 247 LYS A N 1
ATOM 2063 C CA . LYS A 1 247 ? 23.774 9.040 -24.676 1.00 78.31 247 LYS A CA 1
ATOM 2064 C C . LYS A 1 247 ? 23.278 9.269 -26.108 1.00 78.31 247 LYS A C 1
ATOM 2066 O O . LYS A 1 247 ? 24.000 9.013 -27.063 1.00 78.31 247 LYS A O 1
ATOM 2071 N N . ILE A 1 248 ? 22.057 9.771 -26.271 1.00 70.12 248 ILE A N 1
ATOM 2072 C CA . ILE A 1 248 ? 21.455 10.027 -27.589 1.00 70.12 248 ILE A CA 1
ATOM 2073 C C . ILE A 1 248 ? 21.608 11.499 -27.994 1.00 70.12 248 ILE A C 1
ATOM 2075 O O . ILE A 1 248 ? 21.953 11.755 -29.138 1.00 70.12 248 ILE A O 1
ATOM 2079 N N . ASN A 1 249 ? 21.364 12.456 -27.086 1.00 63.72 249 ASN A N 1
ATOM 2080 C CA . ASN A 1 249 ? 21.456 13.903 -27.344 1.00 63.72 249 ASN A CA 1
ATOM 2081 C C . ASN A 1 249 ? 21.686 14.700 -26.041 1.00 63.72 249 ASN A C 1
ATOM 2083 O O . ASN A 1 249 ? 21.325 14.249 -24.953 1.00 63.72 249 ASN A O 1
ATOM 2087 N N . LEU A 1 250 ? 22.245 15.910 -26.156 1.00 54.84 250 LEU A N 1
ATOM 2088 C CA . LEU A 1 250 ? 22.284 16.913 -25.083 1.00 54.84 250 LEU A CA 1
ATOM 2089 C C . LEU A 1 250 ? 21.196 17.962 -25.368 1.00 54.84 250 LEU A C 1
ATOM 2091 O O . LEU A 1 250 ? 21.227 18.582 -26.431 1.00 54.84 250 LEU A O 1
ATOM 2095 N N . VAL A 1 251 ? 20.257 18.192 -24.446 1.00 53.88 251 VAL A N 1
ATOM 2096 C CA . VAL A 1 251 ? 19.405 19.398 -24.509 1.00 53.88 251 VAL A CA 1
ATOM 2097 C C . VAL A 1 251 ? 20.090 20.518 -23.736 1.00 53.88 251 VAL A C 1
ATOM 2099 O O . VAL A 1 251 ? 20.906 20.265 -22.857 1.00 53.88 251 VAL A O 1
ATOM 2102 N N . LYS A 1 252 ? 19.775 21.761 -24.108 1.00 51.88 252 LYS A N 1
ATOM 2103 C CA . LYS A 1 252 ? 20.374 23.034 -23.671 1.00 51.88 252 LYS A CA 1
ATOM 2104 C C . LYS A 1 252 ? 20.511 23.269 -22.147 1.00 51.88 252 LYS A C 1
ATOM 2106 O O . LYS A 1 252 ? 21.053 24.303 -21.783 1.00 51.88 252 LYS A O 1
ATOM 2111 N N . GLU A 1 253 ? 20.078 22.355 -21.282 1.00 51.88 253 GLU A N 1
ATOM 2112 C CA . GLU A 1 253 ? 19.887 22.558 -19.837 1.00 51.88 253 GLU A CA 1
ATOM 2113 C C . GLU A 1 253 ? 20.528 21.437 -18.990 1.00 51.88 253 GLU A C 1
ATOM 2115 O O . GLU A 1 253 ? 19.868 20.827 -18.157 1.00 51.88 253 GLU A O 1
ATOM 2120 N N . ASP A 1 254 ? 21.800 21.109 -19.246 1.00 54.81 254 ASP A N 1
ATOM 2121 C CA . ASP A 1 254 ? 22.643 20.205 -18.430 1.00 54.81 254 ASP A CA 1
ATOM 2122 C C . ASP A 1 254 ? 22.131 18.765 -18.187 1.00 54.81 254 ASP A C 1
ATOM 2124 O O . ASP A 1 254 ? 22.755 17.988 -17.464 1.00 54.81 254 ASP A O 1
ATOM 2128 N N . ASN A 1 255 ? 21.054 18.355 -18.861 1.00 55.88 255 ASN A N 1
ATOM 2129 C CA . ASN A 1 255 ? 20.469 17.019 -18.762 1.00 55.88 255 ASN A CA 1
ATOM 2130 C C . ASN A 1 255 ? 20.829 16.139 -19.973 1.00 55.88 255 ASN A C 1
ATOM 2132 O O . ASN A 1 255 ? 20.750 16.558 -21.133 1.00 55.88 255 ASN A O 1
ATOM 2136 N N . TRP A 1 256 ? 21.205 14.884 -19.704 1.00 61.12 256 TRP A N 1
ATOM 2137 C CA . TRP A 1 256 ? 21.567 13.899 -20.727 1.00 61.12 256 TRP A CA 1
ATOM 2138 C C . TRP A 1 256 ? 20.371 13.034 -21.138 1.00 61.12 256 TRP A C 1
ATOM 2140 O O . TRP A 1 256 ? 19.772 12.359 -20.301 1.00 61.12 256 TRP A O 1
ATOM 2150 N N . TYR A 1 257 ? 20.085 12.980 -22.443 1.00 73.88 257 TYR A N 1
ATOM 2151 C CA . TYR A 1 257 ? 19.166 11.995 -23.020 1.00 73.88 257 TYR A CA 1
ATOM 2152 C C . TYR A 1 257 ? 19.939 10.730 -23.340 1.00 73.88 257 TYR A C 1
ATOM 2154 O O . TYR A 1 257 ? 21.039 10.800 -23.895 1.00 73.88 257 TYR A O 1
ATOM 2162 N N . GLY A 1 258 ? 19.359 9.567 -23.060 1.00 78.56 258 GLY A N 1
ATOM 2163 C CA . GLY A 1 258 ? 20.044 8.316 -23.349 1.00 78.56 258 GLY A CA 1
ATOM 2164 C C . GLY A 1 258 ? 19.167 7.079 -23.345 1.00 78.56 258 GLY A C 1
ATOM 2165 O O . GLY A 1 258 ? 17.993 7.112 -22.989 1.00 78.56 258 GLY A O 1
ATOM 2166 N N . VAL A 1 259 ? 19.766 5.969 -23.758 1.00 85.44 259 VAL A N 1
ATOM 2167 C CA . VAL A 1 259 ? 19.236 4.620 -23.605 1.00 85.44 259 VAL A CA 1
ATOM 2168 C C . VAL A 1 259 ? 19.994 3.952 -22.468 1.00 85.44 259 VAL A C 1
ATOM 2170 O O . VAL A 1 259 ? 21.209 3.779 -22.545 1.00 85.44 259 VAL A O 1
ATOM 2173 N N . ALA A 1 260 ? 19.274 3.561 -21.422 1.00 86.38 260 ALA A N 1
ATOM 2174 C CA . ALA A 1 260 ? 19.791 2.654 -20.412 1.00 86.38 260 ALA A CA 1
ATOM 2175 C C . ALA A 1 260 ? 19.530 1.210 -20.832 1.00 86.38 260 ALA A C 1
ATOM 2177 O O . ALA A 1 260 ? 18.415 0.859 -21.230 1.00 86.38 260 ALA A O 1
ATOM 2178 N N . TYR A 1 261 ? 20.554 0.377 -20.699 1.00 87.75 261 TYR A N 1
ATOM 2179 C CA . TYR A 1 261 ? 20.484 -1.066 -20.864 1.00 87.75 261 TYR A CA 1
ATOM 2180 C C . TYR A 1 261 ? 20.423 -1.685 -19.474 1.00 87.75 261 TYR A C 1
ATOM 2182 O O . TYR A 1 261 ? 21.332 -1.523 -18.666 1.00 87.75 261 TYR A O 1
ATOM 2190 N N . ILE A 1 262 ? 19.319 -2.349 -19.171 1.00 87.56 262 ILE A N 1
ATOM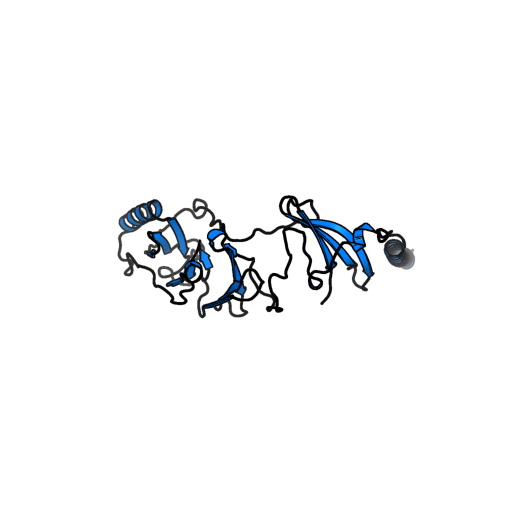 2191 C CA . ILE A 1 262 ? 18.928 -2.781 -17.835 1.00 87.56 262 ILE A CA 1
ATOM 2192 C C . ILE A 1 262 ? 18.889 -4.306 -17.809 1.00 87.56 262 ILE A C 1
ATOM 2194 O O . ILE A 1 262 ? 18.201 -4.937 -18.615 1.00 87.56 262 ILE A O 1
ATOM 2198 N N . ASN A 1 263 ? 19.600 -4.884 -16.848 1.00 87.69 263 ASN A N 1
ATOM 2199 C CA . ASN A 1 263 ? 19.474 -6.281 -16.468 1.00 87.69 263 ASN A CA 1
ATOM 2200 C C . ASN A 1 263 ? 18.564 -6.377 -15.245 1.00 87.69 263 ASN A C 1
ATOM 2202 O O . ASN A 1 263 ? 18.873 -5.839 -14.182 1.00 87.69 263 ASN A O 1
ATOM 2206 N N . LEU A 1 264 ? 17.446 -7.075 -15.401 1.00 86.81 264 LEU A N 1
ATOM 2207 C CA . LEU A 1 264 ? 16.575 -7.490 -14.309 1.00 86.81 264 LEU A CA 1
ATOM 2208 C C . LEU A 1 264 ? 16.912 -8.949 -13.979 1.00 86.81 264 LEU A C 1
ATOM 2210 O O . LEU A 1 264 ? 16.649 -9.853 -14.773 1.00 86.81 264 LEU A O 1
ATOM 2214 N N . PHE A 1 265 ? 17.529 -9.161 -12.824 1.00 83.50 265 PHE A N 1
ATOM 2215 C CA . PHE A 1 265 ? 17.864 -10.470 -12.286 1.00 83.50 265 PHE A CA 1
ATOM 2216 C C . PHE A 1 265 ? 16.672 -11.018 -11.511 1.00 83.50 265 PHE A C 1
ATOM 2218 O O . PHE A 1 265 ? 16.200 -10.417 -10.545 1.00 83.50 265 PHE A O 1
ATOM 2225 N N . TYR A 1 266 ? 16.179 -12.180 -11.928 1.00 80.94 266 TYR A N 1
ATOM 2226 C CA . TYR A 1 266 ? 15.117 -12.871 -11.215 1.00 80.94 266 TYR A CA 1
ATOM 2227 C C . TYR A 1 266 ? 15.435 -14.362 -11.117 1.00 80.94 266 TYR A C 1
ATOM 2229 O O . TYR A 1 266 ? 15.374 -15.107 -12.097 1.00 80.94 266 TYR A O 1
ATOM 2237 N N . LYS A 1 267 ? 15.783 -14.801 -9.901 1.00 82.50 267 LYS A N 1
ATOM 2238 C CA . LYS A 1 267 ? 16.352 -16.130 -9.630 1.00 82.50 267 LYS A CA 1
ATOM 2239 C C . LYS A 1 267 ? 17.598 -16.368 -10.497 1.00 82.50 267 LYS A C 1
ATOM 2241 O O . LYS A 1 267 ? 18.582 -15.658 -10.344 1.00 82.50 267 LYS A O 1
ATOM 2246 N N . THR A 1 268 ? 17.559 -17.354 -11.389 1.00 82.88 268 THR A N 1
ATOM 2247 C CA . THR A 1 268 ? 18.659 -17.711 -12.298 1.00 82.88 268 THR A CA 1
ATOM 2248 C C . THR A 1 268 ? 18.593 -16.993 -13.645 1.00 82.88 268 THR A C 1
ATOM 2250 O O . THR A 1 268 ? 19.521 -17.115 -14.439 1.00 82.88 268 THR A O 1
ATOM 2253 N N . ASP A 1 269 ? 17.505 -16.277 -13.931 1.00 85.12 269 ASP A N 1
ATOM 2254 C CA . ASP A 1 269 ? 17.278 -15.653 -15.230 1.00 85.12 269 ASP A CA 1
ATOM 2255 C C . ASP A 1 269 ? 17.736 -14.191 -15.206 1.00 85.12 269 ASP A C 1
ATOM 2257 O O . ASP A 1 269 ? 17.522 -13.461 -14.236 1.00 85.12 269 ASP A O 1
ATOM 2261 N N . THR A 1 270 ? 18.335 -13.748 -16.312 1.00 88.44 270 THR A N 1
ATOM 2262 C CA . THR A 1 270 ? 18.638 -12.333 -16.556 1.00 88.44 270 THR A CA 1
ATOM 2263 C C . THR A 1 270 ? 17.774 -11.828 -17.697 1.00 88.44 270 THR A C 1
ATOM 2265 O O . THR A 1 270 ? 17.914 -12.261 -18.842 1.00 88.44 270 THR A O 1
ATOM 2268 N N . ILE A 1 271 ? 16.889 -10.889 -17.388 1.00 90.62 271 ILE A N 1
ATOM 2269 C CA . ILE A 1 271 ? 15.984 -10.272 -18.347 1.00 90.62 271 ILE A CA 1
ATOM 2270 C C . ILE A 1 271 ? 16.613 -8.968 -18.846 1.00 90.62 271 ILE A C 1
ATOM 2272 O O . ILE A 1 271 ? 16.926 -8.083 -18.053 1.00 90.62 271 ILE A O 1
ATOM 2276 N N . LYS A 1 272 ? 16.789 -8.849 -20.166 1.00 91.25 272 LYS A N 1
ATOM 2277 C CA . LYS A 1 272 ? 17.490 -7.733 -20.822 1.00 91.25 272 LYS A CA 1
ATOM 2278 C C . LYS A 1 272 ? 16.505 -6.723 -21.406 1.00 91.25 272 LYS A C 1
ATOM 2280 O O . LYS A 1 272 ? 15.842 -6.996 -22.407 1.00 91.25 272 LYS A O 1
ATOM 2285 N N . ILE A 1 273 ? 16.425 -5.548 -20.793 1.00 91.50 273 ILE A N 1
ATOM 2286 C CA . ILE A 1 273 ? 15.488 -4.476 -21.150 1.00 91.50 273 ILE A CA 1
ATOM 2287 C C . ILE A 1 273 ? 16.285 -3.233 -21.526 1.00 91.50 273 ILE A C 1
ATOM 2289 O O . ILE A 1 273 ? 17.188 -2.852 -20.795 1.00 91.50 273 ILE A O 1
ATOM 2293 N N . LYS A 1 274 ? 15.952 -2.556 -22.623 1.00 89.81 274 LYS A N 1
ATOM 2294 C CA . LYS A 1 274 ? 16.440 -1.189 -22.856 1.00 89.81 274 LYS A CA 1
ATOM 2295 C C . LYS A 1 274 ? 15.316 -0.191 -22.627 1.00 89.81 274 LYS A C 1
ATOM 2297 O O . LYS A 1 274 ? 14.161 -0.475 -22.943 1.00 89.81 274 LYS A O 1
ATOM 2302 N N . ALA A 1 275 ? 15.642 0.967 -22.072 1.00 86.69 275 ALA A N 1
ATOM 2303 C CA . ALA A 1 275 ? 14.692 2.041 -21.817 1.00 86.69 275 ALA A CA 1
ATOM 2304 C C . ALA A 1 275 ? 15.310 3.383 -22.206 1.00 86.69 275 ALA A C 1
ATOM 2306 O O . ALA A 1 275 ? 16.469 3.651 -21.893 1.00 86.69 275 ALA A O 1
ATOM 2307 N N . LYS A 1 276 ? 14.534 4.235 -22.881 1.00 84.81 276 LYS A N 1
ATOM 2308 C CA . LYS A 1 276 ? 14.919 5.635 -23.071 1.00 84.81 276 LYS A CA 1
ATOM 2309 C C . LYS A 1 276 ? 14.756 6.337 -21.726 1.00 84.81 276 LYS A C 1
ATOM 2311 O O . LYS A 1 276 ? 13.650 6.363 -21.192 1.00 84.81 276 LYS A O 1
ATOM 2316 N N . LEU A 1 277 ? 15.849 6.846 -21.170 1.00 71.19 277 LEU A N 1
ATOM 2317 C CA . LEU A 1 277 ? 15.804 7.702 -19.994 1.00 71.19 277 LEU A CA 1
ATOM 2318 C C . LEU A 1 277 ? 15.500 9.123 -20.472 1.00 71.19 277 LEU A C 1
ATOM 2320 O O . LEU A 1 277 ? 16.295 9.698 -21.219 1.00 71.19 277 LEU A O 1
ATOM 2324 N N . PHE A 1 278 ? 14.330 9.610 -20.039 1.00 62.81 278 PHE A N 1
ATOM 2325 C CA . PHE A 1 278 ? 13.640 10.846 -20.440 1.00 62.81 278 PHE A CA 1
ATOM 2326 C C . PHE A 1 278 ? 13.175 10.826 -21.906 1.00 62.81 278 PHE A C 1
ATOM 2328 O O . PHE A 1 278 ? 13.989 10.803 -22.834 1.00 62.81 278 PHE A O 1
ATOM 2335 N N . PRO A 1 279 ? 11.854 10.700 -22.123 1.00 52.19 279 PRO A N 1
ATOM 2336 C CA . PRO A 1 279 ? 11.034 11.892 -22.390 1.00 52.19 279 PRO A CA 1
ATOM 2337 C C . PRO A 1 279 ? 9.579 11.786 -21.874 1.00 52.19 279 PRO A C 1
ATOM 2339 O O . PRO A 1 279 ? 9.020 10.691 -21.808 1.00 52.19 279 PRO A O 1
ATOM 2342 N N . GLU A 1 280 ? 8.936 12.925 -21.626 1.00 40.53 280 GLU A N 1
ATOM 2343 C CA . GLU A 1 280 ? 7.581 13.137 -22.160 1.00 40.53 280 GLU A CA 1
ATOM 2344 C C . GLU A 1 280 ? 7.669 14.228 -23.226 1.00 40.53 280 GLU A C 1
ATOM 2346 O O . GLU A 1 280 ? 8.341 15.251 -22.957 1.00 40.53 280 GLU A O 1
#

Radius of gyration: 28.34 Å; chains: 1; bounding box: 66×75×66 Å

Sequence (280 aa):
MGIYRKNILVILLAIAGFILSIAYGYFFRNFIRQPDFKLKDSQYKLLPEGVKTE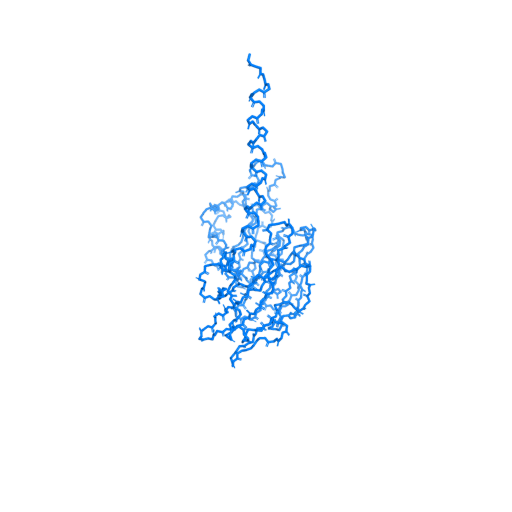RYSVTRLFKKSYRNNLSKPYYFASRKNIIFIEHHEDKRKQSFYRLDSLGNVADSITFDNDYSTIIRGDYIVQNTAYSSWILDGDTTTKKYIELNASVDWPEDKVEEEFSRLNQKATDVFYFKFDRLWKYDDPNRNREIDKAIFLINGKWLALYGKKLYVNLDDLPGAQLPNLVPDSKAFDKPNSIVYVADYQKINLVKEDNWYGVAYINLFYKTDTIKIKAKLFPE

Foldseek 3Di:
DDPVVVVVVVVVVVVVVVVVVVVVVVCVVPVPDADDDDPVQVLAAAQVVWFDDPVDTDHPLAPDDDPDAKDFWFADPVVRWIKIWGCDPPLQKIKIFIADPRNYGPDIAIGGRFNPFDDAAQWTDTLFFIDNCSPPVDNDTGGAAEPCPVQPDDPVVLVVVLVVLVVQAPDKDFDQDRPDDDPPDPCRVPFTQWMWGHHPNGIHIGGDRPPDPPPVNPDDRDSVRGDDDPPDLPDPDVFKHFPGWGFDDDDPPPDTWIKTWMWGDDPPDTTTHIDTDDDD